Protein AF-A0A817NPT3-F1 (afdb_monomer_lite)

Sequence (280 aa):
SSVNAMQMSFLLGQQELEGKRPPMMPSGRTLPSFRSYEYSPRSGGFVDGSFLSGIRSQEYFFHSVKTARIGYLQRCLMKHLEGLVVNYDLAVRDSDGSVVQFQYSEDGLAVEKCTYLKEAYYPFLVANQSLILRDNEYSHIVKMCGSTNDKPKIKYLKKFVHGEKNRELADDDNNDSTRLKISDETKIRMTPFINYSHDKREQYNHGVVKFYSPVTQDDLPASNLGAITERLDDLIRNYMSTNDKLDRTKMDKNTCEKMIHFKSLKSCIDPGESVGILAA

pLDDT: mean 78.92, std 16.18, range [32.97, 95.62]

Foldseek 3Di:
DVLLVCQAPWWPFAQDDPNAFQDADPQQFSDPPDDRVDPDVLSRQTTGDHNNRDGDPSNVVSVVPDDPPVVVVLVVLCVVQQQWFQAPQQFTAGVVRHTPGSHVVVFQFDPVLCPCLFLVNLVVCLVVLCVLCPVVVLVVLPVQAAEDPCVVVLVVVVVVVVVVVVDPPPPPDDDDPDDPPCPVVNVVVCVVVVPDDPVVNVVVCVPDDDDDDQLCVVDPLLRYQPSGGNVSVVSLVVSVVVCPPSVVRPDDSVSSSSSSSSSSNVRGDDGGDSVSNVVD

Radius of gyration: 29.68 Å; chains: 1; bounding box: 66×42×87 Å

Structure (mmCIF, N/CA/C/O backbone):
data_AF-A0A817NPT3-F1
#
_entry.id   AF-A0A817NPT3-F1
#
loop_
_atom_site.group_PDB
_atom_site.id
_atom_site.type_symbol
_atom_site.label_atom_id
_atom_site.label_alt_id
_atom_site.lab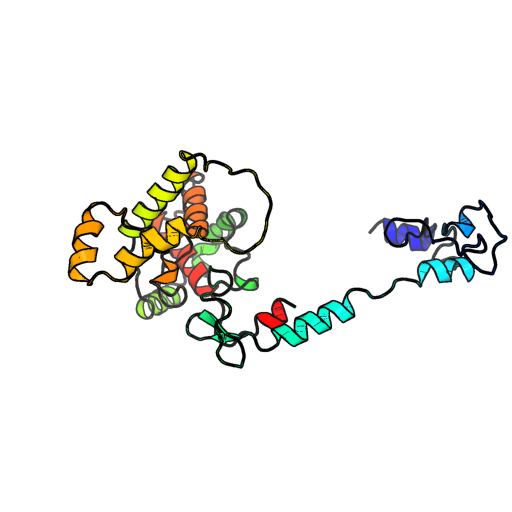el_comp_id
_atom_site.label_asym_id
_atom_site.label_entity_id
_atom_site.label_seq_id
_atom_site.pdbx_PDB_ins_code
_atom_site.Cartn_x
_atom_site.Cartn_y
_atom_site.Cartn_z
_atom_site.occupancy
_atom_site.B_iso_or_equiv
_atom_site.auth_seq_id
_atom_site.auth_comp_id
_atom_site.auth_asym_id
_atom_site.auth_atom_id
_atom_site.pdbx_PDB_model_num
ATOM 1 N N . SER A 1 1 ? -6.766 2.339 -26.707 1.00 88.38 1 SER A N 1
ATOM 2 C CA . SER A 1 1 ? -6.412 3.774 -26.726 1.00 88.38 1 SER A CA 1
ATOM 3 C C . SER A 1 1 ? -6.289 4.233 -28.173 1.00 88.38 1 SER A C 1
ATOM 5 O O . SER A 1 1 ? -5.967 3.416 -29.032 1.00 88.38 1 SER A O 1
ATOM 7 N N . SER A 1 2 ? -6.539 5.514 -28.456 1.00 89.94 2 SER A N 1
ATOM 8 C CA . SER A 1 2 ? -6.349 6.100 -29.797 1.00 89.94 2 SER A CA 1
ATOM 9 C C . SER A 1 2 ? -4.901 5.971 -30.287 1.00 89.94 2 SER A C 1
ATOM 11 O O . SER A 1 2 ? -4.672 5.706 -31.462 1.00 89.94 2 SER A O 1
ATOM 13 N N . VAL A 1 3 ? -3.930 6.052 -29.371 1.00 90.62 3 VAL A N 1
ATOM 14 C CA . VAL A 1 3 ? -2.496 5.874 -29.657 1.00 90.62 3 VAL A CA 1
ATOM 15 C C . VAL A 1 3 ? -2.194 4.493 -30.241 1.00 90.62 3 VAL A C 1
ATOM 17 O O . VAL A 1 3 ? -1.512 4.404 -31.255 1.00 90.62 3 VAL A O 1
ATOM 20 N N . ASN A 1 4 ? -2.749 3.417 -29.674 1.00 89.94 4 ASN A N 1
ATOM 21 C CA . ASN A 1 4 ? -2.500 2.068 -30.193 1.00 89.94 4 ASN A CA 1
ATOM 22 C C . ASN A 1 4 ? -3.079 1.906 -31.605 1.00 89.94 4 ASN A C 1
ATOM 24 O O . ASN A 1 4 ? -2.426 1.338 -32.472 1.00 89.94 4 ASN A O 1
ATOM 28 N N . ALA A 1 5 ? -4.275 2.449 -31.862 1.00 92.50 5 ALA A N 1
ATOM 29 C CA . ALA A 1 5 ? -4.862 2.442 -33.202 1.00 92.50 5 ALA A CA 1
ATOM 30 C C . ALA A 1 5 ? -3.997 3.227 -34.206 1.00 92.50 5 ALA A C 1
ATOM 32 O O . ALA A 1 5 ? -3.810 2.788 -35.339 1.00 92.50 5 ALA A O 1
ATOM 33 N N . MET A 1 6 ? -3.406 4.346 -33.774 1.00 92.62 6 MET A N 1
ATOM 34 C CA . MET A 1 6 ? -2.493 5.138 -34.597 1.00 92.62 6 MET A CA 1
ATOM 35 C C . MET A 1 6 ? -1.187 4.394 -34.915 1.00 92.62 6 MET A C 1
ATOM 37 O O . MET A 1 6 ? -0.744 4.428 -36.057 1.00 92.62 6 MET A O 1
ATOM 41 N N . GLN A 1 7 ? -0.608 3.673 -33.952 1.00 92.38 7 GLN A N 1
ATOM 42 C CA . GLN A 1 7 ? 0.616 2.886 -34.164 1.00 92.38 7 GLN A CA 1
ATOM 43 C C . GLN A 1 7 ? 0.394 1.655 -35.053 1.00 92.38 7 GLN A C 1
ATOM 45 O O . GLN A 1 7 ? 1.288 1.254 -35.800 1.00 92.38 7 GLN A O 1
ATOM 50 N N . MET A 1 8 ? -0.809 1.071 -35.009 1.00 92.62 8 MET A N 1
ATOM 51 C CA . MET A 1 8 ? -1.184 -0.025 -35.903 1.00 92.62 8 MET A CA 1
ATOM 52 C C . MET A 1 8 ? -1.348 0.449 -37.350 1.00 92.62 8 MET A C 1
ATOM 54 O O . MET A 1 8 ? -0.840 -0.210 -38.253 1.00 92.62 8 MET A O 1
ATOM 58 N N . SER A 1 9 ? -2.022 1.584 -37.568 1.00 93.50 9 SER A N 1
ATOM 59 C CA . SER A 1 9 ? -2.442 2.010 -38.910 1.00 93.50 9 SER A CA 1
ATOM 60 C C . SER A 1 9 ? -1.526 3.038 -39.581 1.00 93.50 9 SER A C 1
ATOM 62 O O . SER A 1 9 ? -1.369 2.980 -40.796 1.00 93.50 9 SER A O 1
ATOM 64 N N . PHE A 1 10 ? -0.925 3.966 -38.829 1.00 92.88 10 PHE A N 1
ATOM 65 C CA . PHE A 1 10 ? -0.197 5.118 -39.384 1.00 92.88 10 PHE A CA 1
ATOM 66 C C . PHE A 1 10 ? 1.316 5.027 -39.190 1.00 92.88 10 PHE A C 1
ATOM 68 O O . PHE A 1 10 ? 2.021 4.766 -40.157 1.00 92.88 10 PHE A O 1
ATOM 75 N N . LEU A 1 11 ? 1.814 5.246 -37.970 1.00 93.38 11 LEU A N 1
ATOM 76 C CA . LEU A 1 11 ? 3.247 5.242 -37.655 1.00 93.38 11 LEU A CA 1
ATOM 77 C C . LEU A 1 11 ? 3.487 5.007 -36.162 1.00 93.38 11 LEU A C 1
ATOM 79 O O . LEU A 1 11 ? 2.640 5.342 -35.330 1.00 93.38 11 LEU A O 1
ATOM 83 N N . LEU A 1 12 ? 4.656 4.470 -35.810 1.00 91.31 12 LEU A N 1
ATOM 84 C CA . LEU A 1 12 ? 5.060 4.279 -34.412 1.00 91.31 12 LEU A CA 1
ATOM 85 C C . LEU A 1 12 ? 5.494 5.586 -33.732 1.00 91.31 12 LEU A C 1
ATOM 87 O O . LEU A 1 12 ? 5.214 5.780 -32.546 1.00 91.31 12 LEU A O 1
ATOM 91 N N . GLY A 1 13 ? 6.171 6.462 -34.477 1.00 93.12 13 GLY A N 1
ATOM 92 C CA . GLY A 1 13 ? 6.657 7.758 -34.009 1.00 93.12 13 GLY A CA 1
ATOM 93 C C . GLY A 1 13 ? 8.038 7.697 -33.362 1.00 93.12 13 GLY A C 1
ATOM 94 O O . GLY A 1 13 ? 8.798 6.739 -33.529 1.00 93.12 13 GLY A O 1
ATOM 95 N N . GLN A 1 14 ? 8.384 8.759 -32.636 1.00 92.81 14 GLN A N 1
ATOM 96 C CA . GLN A 1 14 ? 9.669 8.882 -31.953 1.00 92.81 14 GLN A CA 1
ATOM 97 C C . GLN A 1 14 ? 9.802 7.830 -30.845 1.00 92.81 14 GLN A C 1
ATOM 99 O O . GLN A 1 14 ? 8.984 7.785 -29.929 1.00 92.81 14 GLN A O 1
ATOM 104 N N . GLN A 1 15 ? 10.854 7.011 -30.905 1.00 91.75 15 GLN A N 1
ATOM 105 C CA . GLN A 1 15 ? 11.232 6.144 -29.792 1.00 91.75 15 GLN A CA 1
ATOM 106 C C . GLN A 1 15 ? 12.139 6.916 -28.836 1.00 91.75 15 GLN A C 1
ATOM 108 O O . GLN A 1 15 ? 13.160 7.482 -29.241 1.00 91.75 15 GLN A O 1
ATOM 113 N N . GLU A 1 16 ? 11.756 6.936 -27.566 1.00 89.19 16 GLU A N 1
ATOM 114 C CA . GLU A 1 16 ? 12.522 7.560 -26.494 1.00 89.19 16 GLU A CA 1
ATOM 115 C C . GLU A 1 16 ? 13.080 6.489 -25.559 1.00 89.19 16 GLU A C 1
ATOM 117 O O . GLU A 1 16 ? 12.383 5.557 -25.154 1.00 89.19 16 GLU A O 1
ATOM 122 N N . LEU A 1 17 ? 14.353 6.642 -25.204 1.00 84.19 17 LEU A N 1
ATOM 123 C CA . LEU A 1 17 ? 15.047 5.857 -24.195 1.00 84.19 17 LEU A CA 1
ATOM 124 C C . LEU A 1 17 ? 15.344 6.792 -23.023 1.00 84.19 17 LEU A C 1
ATOM 126 O O . LEU A 1 17 ? 16.068 7.770 -23.182 1.00 84.19 17 LEU A O 1
ATOM 130 N N . GLU A 1 18 ? 14.760 6.517 -21.855 1.00 82.00 18 GLU A N 1
ATOM 131 C CA . GLU A 1 18 ? 14.939 7.342 -20.643 1.00 82.00 18 GLU A CA 1
ATOM 132 C C . GLU A 1 18 ? 14.571 8.830 -20.835 1.00 82.00 18 GLU A C 1
ATOM 134 O O . GLU A 1 18 ? 15.214 9.717 -20.276 1.00 82.00 18 GLU A O 1
ATOM 139 N N . GLY A 1 19 ? 13.560 9.121 -21.665 1.00 84.81 19 GLY A N 1
ATOM 140 C CA . GLY A 1 19 ? 13.144 10.495 -21.986 1.00 84.81 19 GLY A CA 1
ATOM 141 C C . GLY A 1 19 ? 14.108 11.243 -22.915 1.00 84.81 19 GLY A C 1
ATOM 142 O O . GLY A 1 19 ? 13.991 12.454 -23.092 1.00 84.81 19 GLY A O 1
ATOM 143 N N . LYS A 1 20 ? 15.081 10.541 -23.509 1.00 87.06 20 LYS A N 1
ATOM 144 C CA . LYS A 1 20 ? 16.005 11.071 -24.516 1.00 87.06 20 LYS A CA 1
ATOM 145 C C . LYS A 1 20 ? 15.895 10.276 -25.813 1.00 87.06 20 LYS A C 1
ATOM 147 O O . LYS A 1 20 ? 15.404 9.150 -25.849 1.00 87.06 20 LYS A O 1
ATOM 152 N N . ARG A 1 21 ? 16.385 10.859 -26.906 1.00 89.88 21 ARG A N 1
ATOM 153 C CA . ARG A 1 21 ? 16.581 10.125 -28.166 1.00 89.88 21 ARG A CA 1
ATOM 154 C C . ARG A 1 21 ? 17.662 9.047 -27.989 1.00 89.88 21 ARG A C 1
ATOM 156 O O . ARG A 1 21 ? 18.481 9.179 -27.076 1.00 89.88 21 ARG A O 1
ATOM 163 N N . PRO A 1 22 ? 17.704 8.010 -28.848 1.00 88.69 22 PRO A N 1
ATOM 164 C CA . PRO A 1 22 ? 18.735 6.985 -28.786 1.00 88.69 22 PRO A CA 1
ATOM 165 C C . PRO A 1 22 ? 20.143 7.591 -28.699 1.00 88.69 22 PRO A C 1
ATOM 167 O O . PRO A 1 22 ? 20.467 8.490 -29.484 1.00 88.69 22 PRO A O 1
ATOM 170 N N . PRO A 1 23 ? 20.973 7.139 -27.742 1.00 89.00 23 PRO A N 1
ATOM 171 C CA . PRO A 1 23 ? 22.286 7.718 -27.526 1.00 89.00 23 PRO A CA 1
ATOM 172 C C . PRO A 1 23 ? 23.200 7.441 -28.719 1.00 89.00 23 PRO A C 1
ATOM 174 O O . PRO A 1 23 ? 23.140 6.387 -29.356 1.00 89.00 23 PRO A O 1
ATOM 177 N N . MET A 1 24 ? 24.081 8.394 -29.007 1.00 89.19 24 MET A N 1
ATOM 178 C CA . MET A 1 24 ? 25.124 8.216 -30.010 1.00 89.19 24 MET A CA 1
ATOM 179 C C . MET A 1 24 ? 26.313 7.488 -29.384 1.00 89.19 24 MET A C 1
ATOM 181 O O . MET A 1 24 ? 26.730 7.790 -28.267 1.00 89.19 24 MET A O 1
ATOM 185 N N . MET A 1 25 ? 26.882 6.539 -30.119 1.00 91.69 25 MET A N 1
ATOM 186 C CA . MET A 1 25 ? 28.148 5.899 -29.774 1.00 91.69 25 MET A CA 1
ATOM 187 C C . MET A 1 25 ? 29.301 6.915 -29.882 1.00 91.69 25 MET A C 1
ATOM 189 O O . MET A 1 25 ? 29.176 7.887 -30.634 1.00 91.69 25 MET A O 1
ATOM 193 N N . PRO A 1 26 ? 30.463 6.673 -29.242 1.00 92.19 26 PRO A N 1
ATOM 194 C CA . PRO A 1 26 ? 31.646 7.532 -29.382 1.00 92.19 26 PRO A CA 1
ATOM 195 C C . PRO A 1 26 ? 32.101 7.760 -30.835 1.00 92.19 26 PRO A C 1
ATOM 197 O O . PRO A 1 26 ? 32.691 8.786 -31.146 1.00 92.19 26 PRO A O 1
ATOM 200 N N . SER A 1 27 ? 31.767 6.846 -31.754 1.00 90.81 27 SER A N 1
ATOM 201 C CA . SER A 1 27 ? 31.988 6.986 -33.203 1.00 90.81 27 SER A CA 1
ATOM 202 C C . SER A 1 27 ? 31.044 7.983 -33.903 1.00 90.81 27 SER A C 1
ATOM 204 O O . SER A 1 27 ? 31.043 8.075 -35.137 1.00 90.81 27 SER A O 1
ATOM 206 N N . GLY A 1 28 ? 30.168 8.652 -33.148 1.00 91.19 28 GLY A N 1
ATOM 207 C CA . GLY A 1 28 ? 29.145 9.564 -33.653 1.00 91.19 28 GLY A CA 1
ATOM 208 C C . GLY A 1 28 ? 27.992 8.866 -34.377 1.00 91.19 28 GLY A C 1
ATOM 209 O O . GLY A 1 28 ? 27.340 9.489 -35.206 1.00 91.19 28 GLY A O 1
ATOM 210 N N . ARG A 1 29 ? 27.742 7.574 -34.135 1.00 91.62 29 ARG A N 1
ATOM 211 C CA . ARG A 1 29 ? 26.678 6.798 -34.810 1.00 91.62 29 ARG A CA 1
ATOM 212 C C . ARG A 1 29 ? 25.650 6.305 -33.801 1.00 91.62 29 ARG A C 1
ATOM 214 O O . ARG A 1 29 ? 26.037 5.883 -32.720 1.00 91.62 29 ARG A O 1
ATOM 221 N N . THR A 1 30 ? 24.367 6.315 -34.151 1.00 90.12 30 THR A N 1
ATOM 222 C CA . THR A 1 30 ? 23.304 5.714 -33.319 1.00 90.12 30 THR A CA 1
ATOM 223 C C . THR A 1 30 ? 23.161 4.212 -33.563 1.00 90.12 30 THR A C 1
ATOM 225 O O . THR A 1 30 ? 22.948 3.452 -32.625 1.00 90.12 30 THR A O 1
ATOM 228 N N . LEU A 1 31 ? 23.357 3.765 -34.808 1.00 90.50 31 LEU A N 1
ATOM 229 C CA . LEU A 1 31 ? 23.521 2.357 -35.178 1.00 90.50 31 LEU A CA 1
ATOM 230 C C . LEU A 1 31 ? 24.685 2.186 -36.159 1.00 90.50 31 LEU A C 1
ATOM 232 O O . LEU A 1 31 ? 24.962 3.109 -36.930 1.00 90.50 31 LEU A O 1
ATOM 236 N N . PRO A 1 32 ? 25.316 0.997 -36.218 1.00 90.81 32 PRO A N 1
ATOM 237 C CA . PRO A 1 32 ? 26.379 0.707 -37.184 1.00 90.81 32 PRO A CA 1
ATOM 238 C C . PRO A 1 32 ? 25.965 0.914 -38.650 1.00 90.81 32 PRO A C 1
ATOM 240 O O . PRO A 1 32 ? 26.819 1.189 -39.489 1.00 90.81 32 PRO A O 1
ATOM 243 N N . SER A 1 33 ? 24.664 0.808 -38.948 1.00 91.38 33 SER A N 1
ATOM 244 C CA . SER A 1 33 ? 24.084 0.995 -40.282 1.00 91.38 33 SER A CA 1
ATOM 245 C C . SER A 1 33 ? 23.970 2.454 -40.731 1.00 91.38 33 SER A C 1
ATOM 247 O O . SER A 1 33 ? 23.771 2.695 -41.919 1.00 91.38 33 SER A O 1
ATOM 249 N N . PHE A 1 34 ? 24.035 3.416 -39.806 1.00 92.62 34 PHE A N 1
ATOM 250 C CA . PHE A 1 34 ? 23.941 4.843 -40.123 1.00 92.62 34 PHE A CA 1
ATOM 251 C C . PHE A 1 34 ? 25.324 5.463 -40.309 1.00 92.62 34 PHE A C 1
ATOM 253 O O . PHE A 1 34 ? 26.335 4.961 -39.802 1.00 92.62 34 PHE A O 1
ATOM 260 N N . ARG A 1 35 ? 25.377 6.579 -41.042 1.00 92.25 35 ARG A N 1
ATOM 261 C CA . ARG A 1 35 ? 26.619 7.345 -41.191 1.00 92.25 35 ARG A CA 1
ATOM 262 C C . ARG A 1 35 ? 26.947 8.074 -39.885 1.00 92.25 35 ARG A C 1
ATOM 264 O O . ARG A 1 35 ? 26.069 8.359 -39.071 1.00 92.25 35 ARG A O 1
ATOM 271 N N . SER A 1 36 ? 28.230 8.365 -39.671 1.00 93.31 36 SER A N 1
ATOM 272 C CA . SER A 1 36 ? 28.658 9.180 -38.528 1.00 93.31 36 SER A CA 1
ATOM 273 C C . SER A 1 36 ? 28.039 10.576 -38.620 1.00 93.31 36 SER A C 1
ATOM 275 O O . SER A 1 36 ? 28.100 11.201 -39.676 1.00 93.31 36 SER A O 1
ATOM 277 N N . TYR A 1 37 ? 27.458 11.040 -37.513 1.00 90.06 37 TYR A N 1
ATOM 278 C CA . TYR A 1 37 ? 26.800 12.339 -37.352 1.00 90.06 37 TYR A CA 1
ATOM 279 C C . TYR A 1 37 ? 25.671 12.598 -38.359 1.00 90.06 37 TYR A C 1
ATOM 281 O O . TYR A 1 37 ? 25.485 13.710 -38.845 1.00 90.06 37 TYR A O 1
ATOM 289 N N . GLU A 1 38 ? 24.905 11.558 -38.690 1.00 91.38 38 GLU A N 1
ATOM 290 C CA . GLU A 1 38 ? 23.740 11.689 -39.560 1.00 91.38 38 GLU A CA 1
ATOM 291 C C . GLU A 1 38 ? 22.564 12.357 -38.824 1.00 91.38 38 GLU A C 1
ATOM 293 O O . GLU A 1 38 ? 22.104 11.845 -37.805 1.00 91.38 38 GLU A O 1
ATOM 298 N N . TYR A 1 39 ? 22.039 13.461 -39.369 1.00 86.62 39 TYR A N 1
ATOM 299 C CA . TYR A 1 39 ? 20.940 14.254 -38.788 1.00 86.62 39 TYR A CA 1
ATOM 300 C C . TYR A 1 39 ? 19.532 13.798 -39.216 1.00 86.62 39 TYR A C 1
ATOM 302 O O . TYR A 1 39 ? 18.564 14.545 -39.064 1.00 86.62 39 TYR A O 1
ATOM 310 N N . SER A 1 40 ? 19.390 12.602 -39.793 1.00 90.94 40 SER A N 1
ATOM 311 C CA . SER A 1 40 ? 18.080 12.108 -40.217 1.00 90.94 40 SER A CA 1
ATOM 312 C C . SER A 1 40 ? 17.197 11.798 -38.994 1.00 90.94 40 SER A C 1
ATOM 314 O O . SER A 1 40 ? 17.683 11.290 -37.984 1.00 90.94 40 SER A O 1
ATOM 316 N N . PRO A 1 41 ? 15.877 12.054 -39.040 1.00 91.56 41 PRO A N 1
ATOM 317 C CA . PRO A 1 41 ? 14.993 11.716 -37.917 1.00 91.56 41 PRO A CA 1
ATOM 318 C C . PRO A 1 41 ? 15.042 10.210 -37.604 1.00 91.56 41 PRO A C 1
ATOM 320 O O . PRO A 1 41 ? 14.963 9.797 -36.449 1.00 91.56 41 PRO A O 1
ATOM 323 N N . ARG A 1 42 ? 15.280 9.394 -38.636 1.00 91.62 42 ARG A N 1
ATOM 324 C CA . ARG A 1 42 ? 15.444 7.944 -38.557 1.00 91.62 42 ARG A CA 1
ATOM 325 C C . ARG A 1 42 ? 16.688 7.512 -37.777 1.00 91.62 42 ARG A C 1
ATOM 327 O O . ARG A 1 42 ? 16.593 6.584 -36.976 1.00 91.62 42 ARG A O 1
ATOM 334 N N . SER A 1 43 ? 17.835 8.174 -37.975 1.00 90.88 43 SER A N 1
ATOM 335 C CA . SER A 1 43 ? 19.037 7.910 -37.168 1.00 90.88 43 SER A CA 1
ATOM 336 C C . SER A 1 43 ? 18.788 8.272 -35.701 1.00 90.88 43 SER A C 1
ATOM 338 O O . SER A 1 43 ? 19.273 7.578 -34.812 1.00 90.88 43 SER A O 1
ATOM 340 N N . GLY A 1 44 ? 17.970 9.298 -35.455 1.00 90.25 44 GLY A N 1
ATOM 341 C CA . GLY A 1 44 ? 17.525 9.742 -34.136 1.00 90.25 44 GLY A CA 1
ATOM 342 C C . GLY A 1 44 ? 16.379 8.938 -33.514 1.00 90.25 44 GLY A C 1
ATOM 343 O O . GLY A 1 44 ? 15.826 9.398 -32.518 1.00 90.25 44 GLY A O 1
ATOM 344 N N . GLY A 1 45 ? 16.003 7.776 -34.059 1.00 91.62 45 GLY A N 1
ATOM 345 C CA . GLY A 1 45 ? 14.990 6.892 -33.467 1.00 91.62 45 GLY A CA 1
ATOM 346 C C . GLY A 1 45 ? 13.534 7.189 -33.842 1.00 91.62 45 GLY A C 1
ATOM 347 O O . GLY A 1 45 ? 12.631 6.665 -33.191 1.00 91.62 45 GLY A O 1
ATOM 348 N N . PHE A 1 46 ? 13.278 8.012 -34.861 1.00 93.81 46 PHE A N 1
ATOM 349 C CA . PHE A 1 46 ? 11.930 8.212 -35.399 1.00 93.81 46 PHE A CA 1
ATOM 350 C C . PHE A 1 46 ? 11.529 7.061 -36.331 1.00 93.81 46 PHE A C 1
ATOM 352 O O . PHE A 1 46 ? 12.227 6.776 -37.309 1.00 93.81 46 PHE A O 1
ATOM 359 N N . VAL A 1 47 ? 10.396 6.418 -36.036 1.00 93.75 47 VAL A N 1
ATOM 360 C CA . VAL A 1 47 ? 9.866 5.277 -36.794 1.00 93.75 47 VAL A CA 1
ATOM 361 C C . VAL A 1 47 ? 8.623 5.702 -37.573 1.00 93.75 47 VAL A C 1
ATOM 363 O O . VAL A 1 47 ? 7.569 5.947 -36.989 1.00 93.75 47 VAL A O 1
ATOM 366 N N . ASP A 1 48 ? 8.764 5.773 -38.894 1.00 92.81 48 ASP A N 1
ATOM 367 C CA . ASP A 1 48 ? 7.686 6.129 -39.829 1.00 92.81 48 ASP A CA 1
ATOM 368 C C . ASP A 1 48 ? 6.802 4.920 -40.199 1.00 92.81 48 ASP A C 1
ATOM 370 O O . ASP A 1 48 ? 5.652 5.070 -40.593 1.00 92.81 48 ASP A O 1
ATOM 374 N N . GLY A 1 49 ? 7.319 3.695 -40.040 1.00 91.75 49 GLY A N 1
ATOM 375 C CA . GLY A 1 49 ? 6.555 2.470 -40.280 1.00 91.75 49 GLY A CA 1
ATOM 376 C C . GLY A 1 49 ? 5.436 2.256 -39.257 1.00 91.75 49 GLY A C 1
ATOM 377 O O . GLY A 1 49 ? 5.556 2.658 -38.095 1.00 91.75 49 GLY A O 1
ATOM 378 N N . SER A 1 50 ? 4.368 1.579 -39.685 1.00 93.31 50 SER A N 1
ATOM 379 C CA . SER A 1 50 ? 3.294 1.093 -38.814 1.00 93.31 50 SER A CA 1
ATOM 380 C C . SER A 1 50 ? 3.415 -0.411 -38.596 1.00 93.31 50 SER A C 1
ATOM 382 O O . SER A 1 50 ? 4.120 -1.111 -39.326 1.00 93.31 50 SER A O 1
ATOM 384 N N . PHE A 1 51 ? 2.703 -0.946 -37.604 1.00 91.06 51 PHE A N 1
ATOM 385 C CA . PHE A 1 51 ? 2.666 -2.399 -37.421 1.00 91.06 51 PHE A CA 1
ATOM 386 C C . PHE A 1 51 ? 1.966 -3.127 -38.578 1.00 91.06 51 PHE A C 1
ATOM 388 O O . PHE A 1 51 ? 2.287 -4.285 -38.832 1.00 91.06 51 PHE A O 1
ATOM 395 N N . LEU A 1 52 ? 1.050 -2.461 -39.294 1.00 92.38 52 LEU A N 1
ATOM 396 C CA . LEU A 1 52 ? 0.369 -3.036 -40.456 1.00 92.38 52 LEU A CA 1
ATOM 397 C C . LEU A 1 52 ? 1.293 -3.152 -41.676 1.00 92.38 52 LEU A C 1
ATOM 399 O O . LEU A 1 52 ? 1.286 -4.180 -42.347 1.00 92.38 52 LEU A O 1
ATOM 403 N N . SER A 1 53 ? 2.070 -2.106 -41.975 1.00 91.00 53 SER A N 1
ATOM 404 C CA . SER A 1 53 ? 3.002 -2.098 -43.114 1.00 91.00 53 SER A CA 1
ATOM 405 C C . SER A 1 53 ? 4.342 -2.769 -42.801 1.00 91.00 53 SER A C 1
ATOM 407 O O . SER A 1 53 ? 5.085 -3.126 -43.716 1.00 91.00 53 SER A O 1
ATOM 409 N N . GLY A 1 54 ? 4.625 -2.986 -41.517 1.00 91.56 54 GLY A N 1
ATOM 410 C CA . GLY A 1 54 ? 5.869 -3.557 -41.032 1.00 91.56 54 GLY A CA 1
ATOM 411 C C . GLY A 1 54 ? 6.940 -2.495 -40.784 1.00 91.56 54 GLY A C 1
ATOM 412 O O . GLY A 1 54 ? 6.947 -1.406 -41.356 1.00 91.56 54 GLY A O 1
ATOM 413 N N . ILE A 1 55 ? 7.878 -2.835 -39.901 1.00 92.88 55 ILE A N 1
ATOM 414 C CA . ILE A 1 55 ? 8.938 -1.937 -39.434 1.00 92.88 55 ILE A CA 1
ATOM 415 C C . ILE A 1 55 ? 10.280 -2.424 -39.984 1.00 92.88 55 ILE A C 1
ATOM 417 O O . ILE A 1 55 ? 10.543 -3.627 -40.051 1.00 92.88 55 ILE A O 1
ATOM 421 N N . ARG A 1 56 ? 11.159 -1.497 -40.375 1.00 91.56 56 ARG A N 1
ATOM 422 C CA . ARG A 1 56 ? 12.493 -1.844 -40.891 1.00 91.56 56 ARG A CA 1
ATOM 423 C C . ARG A 1 56 ? 13.409 -2.319 -39.760 1.00 91.56 56 ARG A C 1
ATOM 425 O O . ARG A 1 56 ? 13.276 -1.883 -38.621 1.00 91.56 56 ARG A O 1
ATOM 432 N N . SER A 1 57 ? 14.409 -3.146 -40.067 1.00 91.00 57 SER A N 1
ATOM 433 C CA . SER A 1 57 ? 15.293 -3.746 -39.049 1.00 91.00 57 SER A CA 1
ATOM 434 C C . SER A 1 57 ? 15.995 -2.723 -38.140 1.00 91.00 57 SER A C 1
ATOM 436 O O . SER A 1 57 ? 16.127 -2.965 -36.942 1.00 91.00 57 SER A O 1
ATOM 438 N N . GLN A 1 58 ? 16.391 -1.559 -38.672 1.00 90.50 58 GLN A N 1
ATOM 439 C CA . GLN A 1 58 ? 17.015 -0.490 -37.876 1.00 90.50 58 GLN A CA 1
ATOM 440 C C . GLN A 1 58 ? 16.043 0.126 -36.855 1.00 90.50 58 GLN A C 1
ATOM 442 O O . GLN A 1 58 ? 16.413 0.395 -35.718 1.00 90.50 58 GLN A O 1
ATOM 447 N N . GLU A 1 59 ? 14.791 0.333 -37.260 1.00 91.06 59 GLU A N 1
ATOM 448 C CA . GLU A 1 59 ? 13.726 0.890 -36.417 1.00 91.06 59 GLU A CA 1
ATOM 449 C C . GLU A 1 59 ? 13.248 -0.131 -35.382 1.00 91.06 59 GLU A C 1
ATOM 451 O O . GLU A 1 59 ? 13.002 0.213 -34.227 1.00 91.06 59 GLU A O 1
ATOM 456 N N . TYR A 1 60 ? 13.185 -1.404 -35.779 1.00 90.75 60 TYR A N 1
ATOM 457 C CA . TYR A 1 60 ? 12.843 -2.509 -34.893 1.00 90.75 60 TYR A CA 1
ATOM 458 C C . TYR A 1 60 ? 13.835 -2.633 -33.735 1.00 90.75 60 TYR A C 1
ATOM 460 O O . TYR A 1 60 ? 13.427 -2.856 -32.596 1.00 90.75 60 TYR A O 1
ATOM 468 N N . PHE A 1 61 ? 15.130 -2.419 -33.992 1.00 90.12 61 PHE A N 1
ATOM 469 C CA . PHE A 1 61 ? 16.131 -2.394 -32.930 1.00 90.12 61 PHE A CA 1
ATOM 470 C C . PHE A 1 61 ? 15.796 -1.326 -31.881 1.00 90.12 61 PHE A C 1
ATOM 472 O O . PHE A 1 61 ? 15.665 -1.659 -30.706 1.00 90.12 61 PHE A O 1
ATOM 479 N N . PHE A 1 62 ? 15.553 -0.077 -32.295 1.00 88.44 62 PHE A N 1
ATOM 480 C CA . PHE A 1 62 ? 15.162 0.993 -31.369 1.00 88.44 62 PHE A CA 1
ATOM 481 C C . PHE A 1 62 ? 13.860 0.694 -30.614 1.00 88.44 62 PHE A C 1
ATOM 483 O O . PHE A 1 62 ? 13.735 1.067 -29.452 1.00 88.44 62 PHE A O 1
ATOM 490 N N . HIS A 1 63 ? 12.911 -0.003 -31.243 1.00 86.62 63 HIS A N 1
ATOM 491 C CA . HIS A 1 63 ? 11.650 -0.392 -30.612 1.00 86.62 63 HIS A CA 1
ATOM 492 C C . HIS A 1 63 ? 11.803 -1.527 -29.576 1.00 86.62 63 HIS A C 1
ATOM 494 O O . HIS A 1 63 ? 11.145 -1.519 -28.535 1.00 86.62 63 HIS A O 1
ATOM 500 N N . SER A 1 64 ? 12.671 -2.504 -29.857 1.00 78.81 64 SER A N 1
ATOM 501 C CA . SER A 1 64 ? 12.872 -3.719 -29.050 1.00 78.81 64 SER A CA 1
ATOM 502 C C . SER A 1 64 ? 13.720 -3.513 -27.791 1.00 78.81 64 SER A C 1
ATOM 504 O O . SER A 1 64 ? 13.626 -4.299 -26.847 1.00 78.81 64 SER A O 1
ATOM 506 N N . VAL A 1 65 ? 14.534 -2.454 -27.740 1.00 68.88 65 VAL A N 1
ATOM 507 C CA . VAL A 1 65 ? 15.437 -2.177 -26.614 1.00 68.88 65 VAL A CA 1
ATOM 508 C C . VAL A 1 65 ? 14.665 -1.488 -25.489 1.00 68.88 65 VAL A C 1
ATOM 510 O O . VAL A 1 65 ? 14.823 -0.306 -25.196 1.00 68.88 65 VAL A O 1
ATOM 513 N N . LYS A 1 66 ? 13.809 -2.261 -24.825 1.00 66.88 66 LYS A N 1
ATOM 514 C CA . LYS A 1 66 ? 13.258 -1.925 -23.512 1.00 66.88 66 LYS A CA 1
ATOM 515 C C . LYS A 1 66 ? 13.895 -2.862 -22.498 1.00 66.88 66 LYS A C 1
ATOM 517 O O . LYS A 1 66 ? 13.508 -4.020 -22.376 1.00 66.88 66 LYS A O 1
ATOM 522 N N . THR A 1 67 ? 14.914 -2.383 -21.790 1.00 59.16 67 THR A N 1
ATOM 523 C CA . THR A 1 67 ? 15.530 -3.157 -20.709 1.00 59.16 67 THR A CA 1
ATOM 524 C C . THR A 1 67 ? 14.535 -3.325 -19.563 1.00 59.16 67 THR A C 1
ATOM 526 O O . THR A 1 67 ? 14.005 -2.348 -19.034 1.00 59.16 67 THR A O 1
ATOM 529 N N . ALA A 1 68 ? 14.276 -4.574 -19.172 1.00 58.78 68 ALA A N 1
ATOM 530 C CA . ALA A 1 68 ? 13.496 -4.904 -17.985 1.00 58.78 68 ALA A CA 1
ATOM 531 C C . ALA A 1 68 ? 14.266 -4.455 -16.732 1.00 58.78 68 ALA A C 1
ATOM 533 O O . ALA A 1 68 ? 15.129 -5.168 -16.230 1.00 58.78 68 ALA A O 1
ATOM 534 N N . ARG A 1 69 ? 13.984 -3.244 -16.243 1.00 65.69 69 ARG A N 1
ATOM 535 C CA . ARG A 1 69 ? 14.658 -2.672 -15.060 1.00 65.69 69 ARG A CA 1
ATOM 536 C C . ARG A 1 69 ? 14.036 -3.115 -13.739 1.00 65.69 69 ARG A C 1
ATOM 538 O O . ARG A 1 69 ? 14.715 -3.135 -12.723 1.00 65.69 69 ARG A O 1
ATOM 545 N N . ILE A 1 70 ? 12.757 -3.487 -13.758 1.00 80.56 70 ILE A N 1
ATOM 546 C CA . ILE A 1 70 ? 11.963 -3.671 -12.533 1.00 80.56 70 ILE A CA 1
ATOM 547 C C . ILE A 1 70 ? 12.134 -5.081 -11.942 1.00 80.56 70 ILE A C 1
ATOM 549 O O . ILE A 1 70 ? 12.116 -5.242 -10.728 1.00 80.56 70 ILE A O 1
ATOM 553 N N . GLY A 1 71 ? 12.383 -6.103 -12.769 1.00 83.62 71 GLY A N 1
ATOM 554 C CA . GLY A 1 71 ? 12.365 -7.499 -12.310 1.00 83.62 71 GLY A CA 1
ATOM 555 C C . GLY A 1 71 ? 13.476 -7.870 -11.321 1.00 83.62 71 GLY A C 1
ATOM 556 O O . GLY A 1 71 ? 13.256 -8.690 -10.432 1.00 83.62 71 GLY A O 1
ATOM 557 N N . TYR A 1 72 ? 14.665 -7.268 -11.445 1.00 84.19 72 TYR A N 1
ATOM 558 C CA . TYR A 1 72 ? 15.736 -7.506 -10.471 1.00 84.19 72 TYR A CA 1
ATOM 559 C C . TYR A 1 72 ? 15.412 -6.855 -9.123 1.00 84.19 72 TYR A C 1
ATOM 561 O O . TYR A 1 72 ? 15.529 -7.513 -8.094 1.00 84.19 72 TYR A O 1
ATOM 569 N N . LEU A 1 73 ? 14.925 -5.609 -9.141 1.00 87.75 73 LEU A N 1
ATOM 570 C CA . LEU A 1 73 ? 14.518 -4.896 -7.931 1.00 87.75 73 LEU A CA 1
ATOM 571 C C . LEU A 1 73 ? 13.384 -5.629 -7.207 1.00 87.75 73 LEU A C 1
ATOM 573 O O . LEU A 1 73 ? 13.497 -5.872 -6.011 1.00 87.75 73 LEU A O 1
ATOM 577 N N . GLN A 1 74 ? 12.349 -6.057 -7.933 1.00 91.44 74 GLN A N 1
ATOM 578 C CA . GLN A 1 74 ? 11.242 -6.820 -7.356 1.00 91.44 74 GLN A CA 1
ATOM 579 C C . GLN A 1 74 ? 11.729 -8.124 -6.709 1.00 91.44 74 GLN A C 1
ATOM 581 O O . GLN A 1 74 ? 11.315 -8.461 -5.606 1.00 91.44 74 GLN A O 1
ATOM 586 N N . ARG A 1 75 ? 12.665 -8.851 -7.342 1.00 90.56 75 ARG A N 1
ATOM 587 C CA . ARG A 1 75 ? 13.251 -10.058 -6.736 1.00 90.56 75 ARG A CA 1
ATOM 588 C C . ARG A 1 75 ? 14.014 -9.734 -5.453 1.00 90.56 75 ARG A C 1
ATOM 590 O O . ARG A 1 75 ? 13.908 -10.492 -4.493 1.00 90.56 75 ARG A O 1
ATOM 597 N N . CYS A 1 76 ? 14.781 -8.643 -5.444 1.00 92.62 76 CYS A N 1
ATOM 598 C CA . CYS A 1 76 ? 15.477 -8.185 -4.246 1.00 92.62 76 CYS A CA 1
ATOM 599 C C . CYS A 1 76 ? 14.484 -7.874 -3.124 1.00 92.62 76 CYS A C 1
ATOM 601 O O . CYS A 1 76 ? 14.678 -8.369 -2.020 1.00 92.62 76 CYS A O 1
ATOM 603 N N . LEU A 1 77 ? 13.417 -7.123 -3.400 1.00 94.00 77 LEU A N 1
ATOM 604 C CA . LEU A 1 77 ? 12.398 -6.789 -2.402 1.00 94.00 77 LEU A CA 1
ATOM 605 C C . LEU A 1 77 ? 11.684 -8.041 -1.892 1.00 94.00 77 LEU A C 1
ATOM 607 O O . LEU A 1 77 ? 11.662 -8.285 -0.691 1.00 94.00 77 LEU A O 1
ATOM 611 N N . MET A 1 78 ? 11.208 -8.894 -2.798 1.00 95.12 78 MET A N 1
ATOM 612 C CA . MET A 1 78 ? 10.461 -10.095 -2.434 1.00 95.12 78 MET A CA 1
ATOM 613 C C . MET A 1 78 ? 11.293 -11.044 -1.574 1.00 95.12 78 MET A C 1
ATOM 615 O O . MET A 1 78 ? 10.772 -11.616 -0.628 1.00 95.12 78 MET A O 1
ATOM 619 N N . LYS A 1 79 ? 12.599 -11.170 -1.841 1.00 93.94 79 LYS A N 1
ATOM 620 C CA . LYS A 1 79 ? 13.480 -12.017 -1.027 1.00 93.94 79 LYS A CA 1
ATOM 621 C C . LYS A 1 79 ? 13.731 -11.484 0.380 1.00 93.94 79 LYS A C 1
ATOM 623 O O . LYS A 1 79 ? 13.889 -12.291 1.283 1.00 93.94 79 LYS A O 1
ATOM 628 N N . HIS A 1 80 ? 13.771 -10.167 0.571 1.00 92.19 80 HIS A N 1
ATOM 629 C CA . HIS A 1 80 ? 13.944 -9.589 1.908 1.00 92.19 80 HIS A CA 1
ATOM 630 C C . HIS A 1 80 ? 12.630 -9.523 2.692 1.00 92.19 80 HIS A C 1
ATOM 632 O O . HIS A 1 80 ? 12.662 -9.481 3.914 1.00 92.19 80 HIS A O 1
ATOM 638 N N . LEU A 1 81 ? 11.488 -9.497 2.002 1.00 95.19 81 LEU A N 1
ATOM 639 C CA . LEU A 1 81 ? 10.173 -9.334 2.620 1.00 95.19 81 LEU A CA 1
ATOM 640 C C . LEU A 1 81 ? 9.362 -10.644 2.678 1.00 95.19 81 LEU A C 1
ATOM 642 O O . LEU A 1 81 ? 8.241 -10.632 3.173 1.00 95.19 81 LEU A O 1
ATOM 646 N N . GLU A 1 82 ? 9.894 -11.784 2.217 1.00 94.81 82 GLU A N 1
ATOM 647 C CA . GLU A 1 82 ? 9.146 -13.057 2.198 1.00 94.81 82 GLU A CA 1
ATOM 648 C C . GLU A 1 82 ? 8.776 -13.583 3.591 1.00 94.81 82 GLU A C 1
ATOM 650 O O . GLU A 1 82 ? 7.763 -14.266 3.727 1.00 94.81 82 GLU A O 1
ATOM 655 N N . GLY A 1 83 ? 9.571 -13.251 4.613 1.00 93.75 83 GLY A N 1
ATOM 656 C CA . GLY A 1 83 ? 9.358 -13.676 5.998 1.00 93.75 83 GLY A CA 1
ATOM 657 C C . GLY A 1 83 ? 8.358 -12.829 6.787 1.00 93.75 83 GLY A C 1
ATOM 658 O O . GLY A 1 83 ? 7.976 -13.229 7.885 1.00 93.75 83 GLY A O 1
ATOM 659 N N . LEU A 1 84 ? 7.909 -11.684 6.252 1.00 95.19 84 LEU A N 1
ATOM 660 C CA . LEU A 1 84 ? 7.038 -10.771 6.995 1.00 95.19 84 LEU A CA 1
ATOM 661 C C . LEU A 1 84 ? 5.581 -11.225 6.965 1.00 95.19 84 LEU A C 1
ATOM 663 O O . LEU A 1 84 ? 4.917 -11.199 5.920 1.00 95.19 84 LEU A O 1
ATOM 667 N N . VAL A 1 85 ? 5.080 -11.564 8.147 1.00 95.62 85 VAL A N 1
ATOM 668 C CA . VAL A 1 85 ? 3.724 -12.059 8.374 1.00 95.62 85 VAL A CA 1
ATOM 669 C C . VAL A 1 85 ? 3.072 -11.276 9.513 1.00 95.62 85 VAL A C 1
ATOM 671 O O . VAL A 1 85 ? 3.740 -10.807 10.436 1.00 95.62 85 VAL A O 1
ATOM 674 N N . VAL A 1 86 ? 1.753 -11.107 9.438 1.00 95.38 86 VAL A N 1
ATOM 675 C CA . VAL A 1 86 ? 0.966 -10.521 10.530 1.00 95.38 86 VAL A CA 1
ATOM 676 C C . VAL A 1 86 ? 0.677 -11.576 11.590 1.00 95.38 86 VAL A C 1
ATOM 678 O O . VAL A 1 86 ? 0.145 -12.643 11.292 1.00 95.38 86 VAL A O 1
ATOM 681 N N . ASN A 1 87 ? 0.978 -11.274 12.845 1.00 94.19 87 ASN A N 1
ATOM 682 C CA . ASN A 1 87 ? 0.708 -12.158 13.972 1.00 94.19 87 ASN A CA 1
ATOM 683 C C . ASN A 1 87 ? -0.674 -11.877 14.597 1.00 94.19 87 ASN A C 1
ATOM 685 O O . ASN A 1 87 ? -1.346 -10.902 14.275 1.00 94.19 87 ASN A O 1
ATOM 689 N N . TYR A 1 88 ? -1.122 -12.746 15.510 1.00 92.44 88 TYR A N 1
ATOM 690 C CA . TYR A 1 88 ? -2.421 -12.613 16.197 1.00 92.44 88 TYR A CA 1
ATOM 691 C C . TYR A 1 88 ? -2.562 -11.342 17.053 1.00 92.44 88 TYR A C 1
ATOM 693 O O . TYR A 1 88 ? -3.679 -10.939 17.362 1.00 92.44 88 TYR A O 1
ATOM 701 N N . ASP A 1 89 ? -1.449 -10.709 17.420 1.00 90.31 89 ASP A N 1
ATOM 702 C CA . ASP A 1 89 ? -1.383 -9.398 18.072 1.00 90.31 89 ASP A CA 1
ATOM 703 C C . ASP A 1 89 ? -1.461 -8.226 17.070 1.00 90.31 89 ASP A C 1
ATOM 705 O O . ASP A 1 89 ? -1.272 -7.082 17.464 1.00 90.31 89 ASP A O 1
ATOM 709 N N . LEU A 1 90 ? -1.735 -8.500 15.785 1.00 89.88 90 LEU A N 1
ATOM 710 C CA . LEU A 1 90 ? -1.739 -7.561 14.650 1.00 89.88 90 LEU A CA 1
ATOM 711 C C . LEU A 1 90 ? -0.388 -6.886 14.356 1.00 89.88 90 LEU A C 1
ATOM 713 O O . LEU A 1 90 ? -0.304 -6.041 13.457 1.00 89.88 90 LEU A O 1
ATOM 717 N N . ALA A 1 91 ? 0.672 -7.287 15.058 1.00 93.12 91 ALA A N 1
ATOM 718 C CA . ALA A 1 91 ? 2.031 -6.859 14.779 1.00 93.12 91 ALA A CA 1
ATOM 719 C C . ALA A 1 91 ? 2.581 -7.593 13.552 1.00 93.12 91 ALA A C 1
ATOM 721 O O . ALA A 1 91 ? 2.329 -8.782 13.349 1.00 93.12 91 ALA A O 1
ATOM 722 N N . VAL A 1 92 ? 3.375 -6.890 12.747 1.00 95.44 92 VAL A N 1
ATOM 723 C CA . VAL A 1 92 ? 4.107 -7.483 11.625 1.00 95.44 92 VAL A CA 1
ATOM 724 C C . VAL A 1 92 ? 5.447 -7.971 12.146 1.00 95.44 92 VAL A C 1
ATOM 726 O O . VAL A 1 92 ? 6.258 -7.174 12.638 1.00 95.44 92 VAL A O 1
ATOM 729 N N . ARG A 1 93 ? 5.681 -9.277 12.035 1.00 95.50 93 ARG A N 1
ATOM 730 C CA . ARG A 1 93 ? 6.912 -9.918 12.489 1.00 95.50 93 ARG A CA 1
ATOM 731 C C . ARG A 1 93 ? 7.607 -10.633 11.348 1.00 95.50 93 ARG A C 1
ATOM 733 O O . ARG A 1 93 ? 6.967 -11.093 10.406 1.00 95.50 93 ARG A O 1
ATOM 740 N N . ASP A 1 94 ? 8.924 -10.702 11.456 1.00 95.50 94 ASP A N 1
ATOM 741 C CA . ASP A 1 94 ? 9.744 -11.531 10.582 1.00 95.50 94 ASP A CA 1
ATOM 742 C C . ASP A 1 94 ? 9.738 -12.996 11.047 1.00 95.50 94 ASP A C 1
ATOM 744 O O . ASP A 1 94 ? 9.312 -13.302 12.168 1.00 95.50 94 ASP A O 1
ATOM 748 N N . SER A 1 95 ? 10.269 -13.905 10.228 1.00 91.75 95 SER A N 1
ATOM 749 C CA . SER A 1 95 ? 10.363 -15.335 10.557 1.00 91.75 95 SER A CA 1
ATOM 750 C C . SER A 1 95 ? 11.168 -15.614 11.829 1.00 91.75 95 SER A C 1
ATOM 752 O O . SER A 1 95 ? 10.913 -16.600 12.520 1.00 91.75 95 SER A O 1
ATOM 754 N N . ASP A 1 96 ? 12.100 -14.722 12.171 1.00 92.94 96 ASP A N 1
ATOM 755 C CA . ASP A 1 96 ? 12.929 -14.799 13.379 1.00 92.94 96 ASP A CA 1
ATOM 756 C C . ASP A 1 96 ? 12.186 -14.334 14.649 1.00 92.94 96 ASP A C 1
ATOM 758 O O . ASP A 1 96 ? 12.731 -14.363 15.754 1.00 92.94 96 ASP A O 1
ATOM 762 N N . GLY A 1 97 ? 10.940 -13.867 14.511 1.00 89.94 97 GLY A N 1
ATOM 763 C CA . GLY A 1 97 ? 10.122 -13.330 15.599 1.00 89.94 97 GLY A CA 1
ATOM 764 C C . GLY A 1 97 ? 10.425 -11.871 15.957 1.00 89.94 97 GLY A C 1
ATOM 765 O O . GLY A 1 97 ? 9.811 -11.333 16.887 1.00 89.94 97 GLY A O 1
ATOM 766 N N . SER A 1 98 ? 11.338 -11.225 15.222 1.00 94.75 98 SER A N 1
ATOM 767 C CA . SER A 1 98 ? 11.621 -9.796 15.346 1.00 94.75 98 SER A CA 1
ATOM 768 C C . SER A 1 98 ? 10.397 -8.974 14.921 1.00 94.75 98 SER A C 1
ATOM 770 O O . SER A 1 98 ? 9.706 -9.305 13.959 1.00 94.75 98 SER A O 1
ATOM 772 N N . VAL A 1 99 ? 10.081 -7.920 15.678 1.00 94.81 99 VAL A N 1
ATOM 773 C CA . VAL A 1 99 ? 8.934 -7.045 15.390 1.00 94.81 99 VAL A CA 1
ATOM 774 C C . VAL A 1 99 ? 9.392 -5.932 14.457 1.00 94.81 99 VAL A C 1
ATOM 776 O O . VAL A 1 99 ? 10.275 -5.155 14.818 1.00 94.81 99 VAL A O 1
ATOM 779 N N . VAL A 1 100 ? 8.776 -5.845 13.278 1.00 93.62 100 VAL A N 1
ATOM 780 C CA . VAL A 1 100 ? 9.046 -4.789 12.290 1.00 93.62 100 VAL A CA 1
ATOM 781 C C . VAL A 1 100 ? 8.060 -3.636 12.454 1.00 93.62 100 VAL A C 1
ATOM 783 O O . VAL A 1 100 ? 8.463 -2.475 12.440 1.00 93.62 100 VAL A O 1
ATOM 786 N N . GLN A 1 101 ? 6.777 -3.946 12.656 1.00 93.25 101 GLN A N 1
ATOM 787 C CA . GLN A 1 101 ? 5.728 -2.964 12.949 1.00 93.25 101 GLN A CA 1
ATOM 788 C C . GLN A 1 101 ? 4.842 -3.475 14.084 1.00 93.25 101 GLN A C 1
ATOM 790 O O . GLN A 1 101 ? 4.492 -4.652 14.113 1.00 93.25 101 GLN A O 1
ATOM 795 N N . PHE A 1 102 ? 4.447 -2.590 15.001 1.00 91.75 102 PHE A N 1
ATOM 796 C CA . PHE A 1 102 ? 3.536 -2.942 16.099 1.00 91.75 102 PHE A CA 1
ATOM 797 C C . PHE A 1 102 ? 2.105 -3.203 15.628 1.00 91.75 102 PHE A C 1
ATOM 799 O O . PHE A 1 102 ? 1.395 -3.986 16.245 1.00 91.75 102 PHE A O 1
ATOM 806 N N . GLN A 1 103 ? 1.700 -2.567 14.534 1.00 90.00 103 GLN A N 1
ATOM 807 C CA . GLN A 1 103 ? 0.391 -2.729 13.923 1.00 90.00 103 GLN A CA 1
ATOM 808 C C . GLN A 1 103 ? 0.544 -2.561 12.412 1.00 90.00 103 GLN A C 1
ATOM 810 O O . GLN A 1 103 ? 1.182 -1.603 11.969 1.00 90.00 103 GLN A O 1
ATOM 815 N N . TYR A 1 104 ? -0.021 -3.481 11.627 1.00 91.62 104 TYR A N 1
ATOM 816 C CA . TYR A 1 104 ? -0.028 -3.361 10.165 1.00 91.62 104 TYR A CA 1
ATOM 817 C C . TYR A 1 104 ? -0.619 -2.011 9.741 1.00 91.62 104 TYR A C 1
ATOM 819 O O . TYR A 1 104 ? -1.680 -1.638 10.238 1.00 91.62 104 TYR A O 1
ATOM 827 N N . SER A 1 105 ? 0.098 -1.268 8.889 1.00 87.69 105 SER A N 1
ATOM 828 C CA . SER A 1 105 ? -0.310 0.054 8.371 1.00 87.69 105 SER A CA 1
ATOM 829 C C . SER A 1 105 ? -0.730 1.091 9.430 1.00 87.69 105 SER A C 1
ATOM 831 O O . SER A 1 105 ? -1.381 2.075 9.091 1.00 87.69 105 SER A O 1
ATOM 833 N N . GLU A 1 106 ? -0.353 0.887 10.700 1.00 87.81 106 GLU A N 1
ATOM 834 C CA . GLU A 1 106 ? -0.760 1.681 11.879 1.00 87.81 106 GLU A CA 1
ATOM 835 C C . GLU A 1 106 ? -2.277 1.711 12.175 1.00 87.81 106 GLU A C 1
ATOM 837 O O . GLU A 1 106 ? -2.693 2.171 13.237 1.00 87.81 106 GLU A O 1
ATOM 842 N N . ASP A 1 107 ? -3.117 1.186 11.281 1.00 87.56 107 ASP A N 1
ATOM 843 C CA . ASP A 1 107 ? -4.574 1.098 11.414 1.00 87.56 107 ASP A CA 1
ATOM 844 C C . ASP A 1 107 ? -5.088 -0.346 11.536 1.00 87.56 107 ASP A C 1
ATOM 846 O O . ASP A 1 107 ? -6.196 -0.575 12.022 1.00 87.56 107 ASP A O 1
ATOM 850 N N . GLY A 1 108 ? -4.263 -1.339 11.196 1.00 88.44 108 GLY A N 1
ATOM 851 C CA . GLY A 1 108 ? -4.586 -2.762 11.245 1.00 88.44 108 GLY A CA 1
ATOM 852 C C . GLY A 1 108 ? -5.609 -3.189 10.195 1.00 88.44 108 GLY A C 1
ATOM 853 O O . GLY A 1 108 ? -6.261 -4.220 10.378 1.00 88.44 108 GLY A O 1
ATOM 854 N N . LEU A 1 109 ? -5.801 -2.403 9.132 1.00 91.25 109 LEU A N 1
ATOM 855 C CA . LEU A 1 109 ? -6.823 -2.658 8.124 1.00 91.25 109 LEU A CA 1
ATOM 856 C C . LEU A 1 109 ? -6.240 -3.250 6.835 1.00 91.25 109 LEU A C 1
ATOM 858 O O . LEU A 1 109 ? -5.193 -2.837 6.355 1.00 91.25 109 LEU A O 1
ATOM 862 N N . ALA A 1 110 ? -6.963 -4.188 6.227 1.00 91.69 110 ALA A N 1
ATOM 863 C CA . ALA A 1 110 ? -6.569 -4.810 4.968 1.00 91.69 110 ALA A CA 1
ATOM 864 C C . ALA A 1 110 ? -6.911 -3.922 3.763 1.00 91.69 110 ALA A C 1
ATOM 866 O O . ALA A 1 110 ? -8.024 -3.383 3.657 1.00 91.69 110 ALA A O 1
ATOM 867 N N . VAL A 1 111 ? -5.983 -3.802 2.814 1.00 90.00 111 VAL A N 1
ATOM 868 C CA . VAL A 1 111 ? -6.099 -2.879 1.673 1.00 90.00 111 VAL A CA 1
ATOM 869 C C . VAL A 1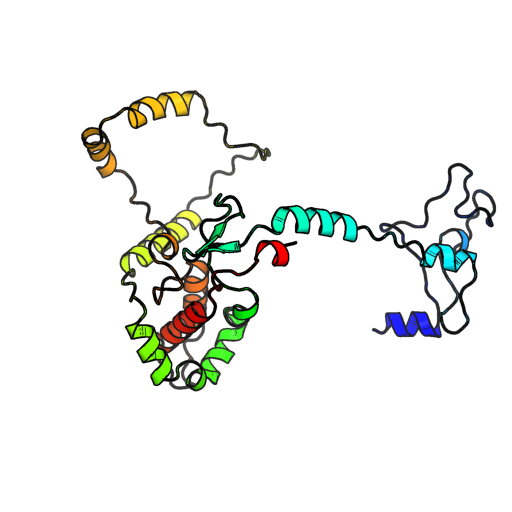 111 ? -7.321 -3.200 0.810 1.00 90.00 111 VAL A C 1
ATOM 871 O O . VAL A 1 111 ? -8.063 -2.293 0.419 1.00 90.00 111 VAL A O 1
ATOM 874 N N . GLU A 1 112 ? -7.603 -4.480 0.560 1.00 88.81 112 GLU A N 1
ATOM 875 C CA . GLU A 1 112 ? -8.740 -4.902 -0.258 1.00 88.81 112 GLU A CA 1
ATOM 876 C C . GLU A 1 112 ? -10.095 -4.639 0.418 1.00 88.81 112 GLU A C 1
ATOM 878 O O . GLU A 1 112 ? -11.087 -4.339 -0.256 1.00 88.81 112 GLU A O 1
ATOM 883 N N . LYS A 1 113 ? -10.146 -4.657 1.756 1.00 89.00 113 LYS A N 1
ATOM 884 C CA . LYS A 1 113 ? -11.386 -4.466 2.527 1.00 89.00 113 LYS A CA 1
ATOM 885 C C . LYS A 1 113 ? -11.706 -2.979 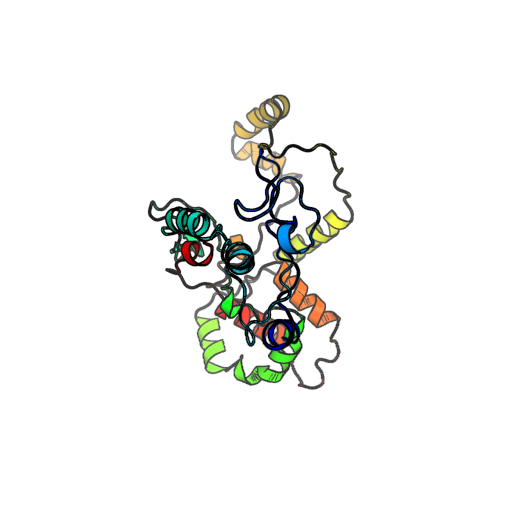2.776 1.00 89.00 113 LYS A C 1
ATOM 887 O O . LYS A 1 113 ? -12.879 -2.634 2.976 1.00 89.00 113 LYS A O 1
ATOM 892 N N . CYS A 1 114 ? -10.706 -2.096 2.670 1.00 86.81 114 CYS A N 1
ATOM 893 C CA . CYS A 1 114 ? -10.773 -0.663 2.996 1.00 86.81 114 CYS A CA 1
ATOM 894 C C . CYS A 1 114 ? -11.411 0.259 1.955 1.00 86.81 114 CYS A C 1
ATOM 896 O O . CYS A 1 114 ? -11.646 1.434 2.241 1.00 86.81 114 CYS A O 1
ATOM 898 N N . THR A 1 115 ? -11.697 -0.219 0.743 1.00 87.94 115 THR A N 1
ATOM 899 C CA . THR A 1 115 ? -12.073 0.664 -0.380 1.00 87.94 115 THR A CA 1
ATOM 900 C C . THR A 1 115 ? -13.286 1.553 -0.065 1.00 87.94 115 THR A C 1
ATOM 902 O O . THR A 1 115 ? -13.313 2.728 -0.436 1.00 87.94 115 THR A O 1
ATOM 905 N N . TYR A 1 116 ? -14.250 1.024 0.695 1.00 88.00 116 TYR A N 1
ATOM 906 C CA . TYR A 1 116 ? -15.486 1.717 1.068 1.00 88.00 116 TYR A CA 1
ATOM 907 C C . TYR A 1 116 ? -15.401 2.535 2.370 1.00 88.00 116 TYR A C 1
ATOM 909 O O . TYR A 1 116 ? -16.389 3.158 2.743 1.00 88.00 116 TYR A O 1
ATOM 917 N N . LEU A 1 117 ? -14.253 2.566 3.057 1.00 87.75 117 LEU A N 1
ATOM 918 C CA . LEU A 1 117 ? -14.054 3.357 4.284 1.00 87.75 117 LEU A CA 1
ATOM 919 C C . LEU A 1 117 ? -13.679 4.827 4.007 1.00 87.75 117 LEU A C 1
ATOM 921 O O . LEU A 1 117 ? -13.427 5.591 4.932 1.00 87.75 117 LEU A O 1
ATOM 925 N N . LYS A 1 118 ? -13.639 5.248 2.737 1.00 88.56 118 LYS A N 1
ATOM 926 C CA . LYS A 1 118 ? -13.397 6.648 2.359 1.00 88.56 118 LYS A CA 1
ATOM 927 C C . LYS A 1 118 ? -14.703 7.441 2.371 1.00 88.56 118 LYS A C 1
ATOM 929 O O . LYS A 1 118 ? -15.739 6.933 1.945 1.00 88.56 118 LYS A O 1
ATOM 934 N N . GLU A 1 119 ? -14.617 8.719 2.731 1.00 85.06 119 GLU A N 1
ATOM 935 C CA . GLU A 1 119 ? -15.763 9.636 2.840 1.00 85.06 119 GLU A CA 1
ATOM 936 C C . GLU A 1 119 ? -16.655 9.664 1.585 1.00 85.06 119 GLU A C 1
ATOM 938 O O . GLU A 1 119 ? -17.880 9.642 1.688 1.00 85.06 119 GLU A O 1
ATOM 943 N N . ALA A 1 120 ? -16.054 9.598 0.392 1.00 86.69 120 ALA A N 1
ATOM 944 C CA . ALA A 1 120 ? -16.778 9.572 -0.882 1.00 86.69 120 ALA A CA 1
ATOM 945 C C . ALA A 1 120 ? -17.760 8.389 -1.025 1.00 86.69 120 ALA A C 1
ATOM 947 O O . ALA A 1 120 ? -18.749 8.495 -1.749 1.00 86.69 120 ALA A O 1
ATOM 948 N N . TYR A 1 121 ? -17.509 7.269 -0.341 1.00 88.38 121 TYR A N 1
ATOM 949 C CA . TYR A 1 121 ? -18.322 6.051 -0.421 1.00 88.38 121 TYR A CA 1
ATOM 950 C C . TYR A 1 121 ? -19.272 5.871 0.769 1.00 88.38 121 TYR A C 1
ATOM 952 O O . TYR A 1 121 ? -20.084 4.944 0.769 1.00 88.38 121 TYR A O 1
ATOM 960 N N . TYR A 1 122 ? -19.246 6.762 1.760 1.00 88.12 122 TYR A N 1
ATOM 961 C CA . TYR A 1 122 ? -20.183 6.706 2.882 1.00 88.12 122 TYR A CA 1
ATOM 962 C C . TYR A 1 122 ? -21.658 6.808 2.465 1.00 88.12 122 TYR A C 1
ATOM 964 O O . TYR A 1 122 ? -22.448 6.017 2.984 1.00 88.12 122 TYR A O 1
ATOM 972 N N . PRO A 1 123 ? -22.061 7.639 1.480 1.00 87.56 123 PRO A N 1
ATOM 973 C CA . PRO A 1 123 ? -23.440 7.630 0.989 1.00 87.56 123 PRO A CA 1
ATOM 974 C C . PRO A 1 123 ? -23.874 6.258 0.458 1.00 87.56 123 PRO A C 1
ATOM 976 O O . PRO A 1 123 ? -25.013 5.840 0.664 1.00 87.56 123 PRO A O 1
ATOM 979 N N . PHE A 1 124 ? -22.955 5.528 -0.182 1.00 88.50 124 PHE A N 1
ATOM 980 C CA . PHE A 1 124 ? -23.208 4.177 -0.680 1.00 88.50 124 PHE A CA 1
ATOM 981 C C . PHE A 1 124 ? -23.379 3.168 0.464 1.00 88.50 124 PHE A C 1
ATOM 983 O O . PHE A 1 124 ? -24.274 2.325 0.402 1.00 88.50 124 PHE A O 1
ATOM 990 N N . LEU A 1 125 ? -22.572 3.264 1.526 1.00 87.25 125 LEU A N 1
ATOM 991 C CA . LEU A 1 125 ? -22.746 2.425 2.718 1.00 87.25 125 LEU A CA 1
ATOM 992 C C . LEU A 1 125 ? -24.083 2.708 3.412 1.00 87.25 125 LEU A C 1
ATOM 994 O O . LEU A 1 125 ? -24.808 1.776 3.744 1.00 87.25 125 LEU A O 1
ATOM 998 N N . VAL A 1 126 ? -24.441 3.986 3.562 1.00 85.50 126 VAL A N 1
ATOM 999 C CA . VAL A 1 126 ? -25.710 4.416 4.169 1.00 85.50 126 VAL A CA 1
ATOM 1000 C C . VAL A 1 126 ? -26.917 3.905 3.381 1.00 85.50 126 VAL A C 1
ATOM 1002 O O . VAL A 1 126 ? -27.884 3.433 3.978 1.00 85.50 126 VAL A O 1
ATOM 1005 N N . ALA A 1 127 ? -26.866 3.950 2.048 1.00 86.31 127 ALA A N 1
ATOM 1006 C CA . ALA A 1 127 ? -27.933 3.417 1.202 1.00 86.31 127 ALA A CA 1
ATOM 1007 C C . ALA A 1 127 ? -28.136 1.898 1.387 1.00 86.31 127 ALA A C 1
ATOM 1009 O O . ALA A 1 127 ? -29.262 1.417 1.286 1.00 86.31 127 ALA A O 1
ATOM 1010 N N . ASN A 1 128 ? -27.069 1.157 1.706 1.00 87.81 128 ASN A N 1
ATOM 1011 C CA . ASN A 1 128 ? -27.063 -0.303 1.850 1.00 87.81 128 ASN A CA 1
ATOM 1012 C C . ASN A 1 128 ? -27.019 -0.781 3.316 1.00 87.81 128 ASN A C 1
ATOM 1014 O O . ASN A 1 128 ? -26.639 -1.921 3.594 1.00 87.81 128 ASN A O 1
ATOM 1018 N N . GLN A 1 129 ? -27.421 0.071 4.263 1.00 82.62 129 GLN A N 1
ATOM 1019 C CA . GLN A 1 129 ? -27.329 -0.184 5.707 1.00 82.62 129 GLN A CA 1
ATOM 1020 C C . GLN A 1 129 ? -27.907 -1.539 6.154 1.00 82.62 129 GLN A C 1
ATOM 1022 O O . GLN A 1 129 ? -27.291 -2.233 6.962 1.00 82.62 129 GLN A O 1
ATOM 1027 N N . SER A 1 130 ? -29.050 -1.952 5.598 1.00 82.50 130 SER A N 1
ATOM 1028 C CA . SER A 1 130 ? -29.774 -3.168 5.995 1.00 82.50 130 SER A CA 1
ATOM 1029 C C . SER A 1 130 ? -29.016 -4.455 5.665 1.00 82.50 130 SER A C 1
ATOM 1031 O O . SER A 1 130 ? -29.237 -5.484 6.298 1.00 82.50 130 SER A O 1
ATOM 1033 N N . LEU A 1 131 ? -28.102 -4.406 4.693 1.00 82.81 131 LEU A N 1
ATOM 1034 C CA . LEU A 1 131 ? -27.256 -5.540 4.319 1.00 82.81 131 LEU A CA 1
ATOM 1035 C C . LEU A 1 131 ? -26.006 -5.634 5.200 1.00 82.81 131 LEU A C 1
ATOM 1037 O O . LEU A 1 131 ? -25.506 -6.731 5.456 1.00 82.81 131 LEU A O 1
ATOM 1041 N N . ILE A 1 132 ? -25.500 -4.485 5.654 1.00 80.19 132 ILE A N 1
ATOM 1042 C CA . ILE A 1 132 ? -24.284 -4.389 6.467 1.00 80.19 132 ILE A CA 1
ATOM 1043 C C . ILE A 1 132 ? -24.599 -4.764 7.916 1.00 80.19 132 ILE A C 1
ATOM 1045 O O . ILE A 1 132 ? -23.928 -5.619 8.495 1.00 80.19 132 ILE A O 1
ATOM 1049 N N . LEU A 1 133 ? -25.643 -4.159 8.484 1.00 77.62 133 LEU A N 1
ATOM 1050 C CA . LEU A 1 133 ? -26.129 -4.429 9.833 1.00 77.62 133 LEU A CA 1
ATOM 1051 C C . LEU A 1 133 ? -27.199 -5.524 9.799 1.00 77.62 133 LEU A C 1
ATOM 1053 O O . LEU A 1 133 ? -28.376 -5.275 10.038 1.00 77.62 133 LEU A O 1
ATOM 1057 N N . ARG A 1 134 ? -26.799 -6.765 9.506 1.00 77.69 134 ARG A N 1
ATOM 1058 C CA . ARG A 1 134 ? -27.678 -7.910 9.782 1.00 77.69 134 ARG A CA 1
ATOM 1059 C C . ARG A 1 134 ? -27.716 -8.130 11.293 1.00 77.69 134 ARG A C 1
ATOM 1061 O O . ARG A 1 134 ? -26.702 -8.517 11.874 1.00 77.69 134 ARG A O 1
ATOM 1068 N N . ASP A 1 135 ? -28.876 -7.903 11.912 1.00 66.00 135 ASP A N 1
ATOM 1069 C CA . ASP A 1 135 ? -29.061 -7.899 13.376 1.00 66.00 135 ASP A CA 1
ATOM 1070 C C . ASP A 1 135 ? -28.486 -9.144 14.077 1.00 66.00 135 ASP A C 1
ATOM 1072 O O . ASP A 1 135 ? -27.885 -9.050 15.152 1.00 66.00 135 ASP A O 1
ATOM 1076 N N . ASN A 1 136 ? -28.587 -10.313 13.438 1.00 72.38 136 ASN A N 1
ATOM 1077 C CA . ASN A 1 136 ? -28.062 -11.573 13.971 1.00 72.38 136 ASN A CA 1
ATOM 1078 C C . ASN A 1 136 ? -26.524 -11.604 14.023 1.00 72.38 136 ASN A C 1
ATOM 1080 O O . ASN A 1 136 ? -25.950 -12.046 15.014 1.00 72.38 136 ASN A O 1
ATOM 1084 N N . GLU A 1 137 ? -25.845 -11.119 12.979 1.00 73.62 137 GLU A N 1
ATOM 1085 C CA . GLU A 1 137 ? -24.376 -11.101 12.928 1.00 73.62 137 GLU A CA 1
ATOM 1086 C C . GLU A 1 137 ? -23.805 -9.996 13.808 1.00 73.62 137 GLU A C 1
ATOM 1088 O O . GLU A 1 137 ? -22.839 -10.217 14.534 1.00 73.62 137 GLU A O 1
ATOM 1093 N N . TYR A 1 138 ? -24.419 -8.812 13.767 1.00 76.25 138 TYR A N 1
ATOM 1094 C CA . TYR A 1 138 ? -23.978 -7.672 14.557 1.00 76.25 138 TYR A CA 1
ATOM 1095 C C . TYR A 1 138 ? -24.083 -7.972 16.055 1.00 76.25 138 TYR A C 1
ATOM 1097 O O . TYR A 1 138 ? -23.112 -7.797 16.785 1.00 76.25 138 TYR A O 1
ATOM 1105 N N . SER A 1 139 ? -25.223 -8.498 16.518 1.00 75.44 139 SER A N 1
ATOM 1106 C CA . SER A 1 139 ? -25.403 -8.840 17.934 1.00 75.44 139 SER A CA 1
ATOM 1107 C C . SER A 1 139 ? -24.477 -9.965 18.401 1.00 75.44 139 SER A C 1
ATOM 1109 O O . SER A 1 139 ? -24.002 -9.921 19.533 1.00 75.44 139 SER A O 1
ATOM 1111 N N . HIS A 1 140 ? -24.187 -10.954 17.550 1.00 78.62 140 HIS A N 1
ATOM 1112 C CA . HIS A 1 140 ? -23.232 -12.014 17.867 1.00 78.62 140 HIS A CA 1
ATOM 1113 C C . HIS A 1 140 ? -21.804 -11.471 17.981 1.00 78.62 140 HIS A C 1
ATOM 1115 O O . HIS A 1 140 ? -21.110 -11.762 18.950 1.00 78.62 140 HIS A O 1
ATOM 1121 N N . ILE A 1 141 ? -21.376 -10.640 17.029 1.00 75.50 141 ILE A N 1
ATOM 1122 C CA . ILE A 1 141 ? -20.037 -10.048 17.036 1.00 75.50 141 ILE A CA 1
ATOM 1123 C C . ILE A 1 141 ? -19.885 -9.106 18.227 1.00 75.50 141 ILE A C 1
ATOM 1125 O O . ILE A 1 141 ? -18.921 -9.245 18.958 1.00 75.50 141 ILE A O 1
ATOM 1129 N N . VAL A 1 142 ? -20.859 -8.239 18.512 1.00 74.62 142 VAL A N 1
ATOM 1130 C CA . VAL A 1 142 ? -20.829 -7.341 19.683 1.00 74.62 142 VAL A CA 1
ATOM 1131 C C . VAL A 1 142 ? -20.772 -8.100 21.014 1.00 74.62 142 VAL A C 1
ATOM 1133 O O . VAL A 1 142 ? -20.205 -7.588 21.967 1.00 74.62 142 VAL A O 1
ATOM 1136 N N . LYS A 1 143 ? -21.332 -9.315 21.103 1.00 76.81 143 LYS A N 1
ATOM 1137 C CA . LYS A 1 143 ? -21.195 -10.165 22.302 1.00 76.81 143 LYS A CA 1
ATOM 1138 C C . LYS A 1 143 ? -19.789 -10.747 22.460 1.00 76.81 143 LYS A C 1
ATOM 1140 O O . LYS A 1 143 ? -19.366 -10.981 23.585 1.00 76.81 143 LYS A O 1
ATOM 1145 N N . MET A 1 144 ? -19.110 -11.020 21.346 1.00 76.19 144 MET A N 1
ATOM 1146 C CA . MET A 1 144 ? -17.744 -11.555 21.322 1.00 76.19 144 MET A CA 1
ATOM 1147 C C . MET A 1 144 ? -16.684 -10.451 21.458 1.00 76.19 144 MET A C 1
ATOM 1149 O O . MET A 1 144 ? -15.608 -10.697 21.990 1.00 76.19 144 MET A O 1
ATOM 1153 N N . CYS A 1 145 ? -16.988 -9.252 20.959 1.00 69.38 145 CYS A N 1
ATOM 1154 C CA . CYS A 1 145 ? -16.133 -8.067 20.956 1.00 69.38 145 CYS A CA 1
ATOM 1155 C C . CYS A 1 145 ? -16.251 -7.314 22.290 1.00 69.38 145 CYS A C 1
ATOM 1157 O O . CYS A 1 145 ? -17.348 -7.169 22.832 1.00 69.38 145 CYS A O 1
ATOM 1159 N N . GLY A 1 146 ? -15.148 -6.759 22.790 1.00 65.62 146 GLY A N 1
ATOM 1160 C CA . GLY A 1 146 ? -15.212 -5.743 23.839 1.00 65.62 146 GLY A CA 1
ATOM 1161 C C . GLY A 1 146 ? -15.855 -4.454 23.310 1.00 65.62 146 GLY A C 1
ATOM 1162 O O . GLY A 1 146 ? -15.752 -4.131 22.125 1.00 65.62 146 GLY A O 1
ATOM 1163 N N . SER A 1 147 ? -16.524 -3.694 24.182 1.00 61.78 147 SER A N 1
ATOM 1164 C CA . SER A 1 147 ? -16.938 -2.318 23.874 1.00 61.78 147 SER A CA 1
ATOM 1165 C C . SER A 1 147 ? -15.938 -1.357 24.498 1.00 61.78 147 SER A C 1
ATOM 1167 O O . SER A 1 147 ? -15.833 -1.293 25.723 1.00 61.78 147 SER A O 1
ATOM 1169 N N . THR A 1 148 ? -15.249 -0.569 23.679 1.00 57.81 148 THR A N 1
ATOM 1170 C CA . THR A 1 148 ? -14.341 0.472 24.178 1.00 57.81 148 THR A CA 1
ATOM 1171 C C . THR A 1 148 ? -15.151 1.664 24.669 1.00 57.81 148 THR A C 1
ATOM 1173 O O . THR A 1 148 ? -15.973 2.208 23.929 1.00 57.81 148 THR A O 1
ATOM 1176 N N . ASN A 1 149 ? -14.930 2.097 25.911 1.00 56.66 149 ASN A N 1
ATOM 1177 C CA . ASN A 1 149 ? -15.596 3.260 26.510 1.00 56.66 149 ASN A CA 1
ATOM 1178 C C . ASN A 1 149 ? -14.671 4.492 26.535 1.00 56.66 149 ASN A C 1
ATOM 1180 O O . ASN A 1 149 ? -14.665 5.272 27.486 1.00 56.66 149 ASN A O 1
ATOM 1184 N N . ASP A 1 150 ? -13.940 4.725 25.445 1.00 56.97 150 ASP A N 1
ATOM 1185 C CA . ASP A 1 150 ? -12.825 5.683 25.390 1.00 56.97 150 ASP A CA 1
ATOM 1186 C C . ASP A 1 150 ? -13.214 7.105 24.954 1.00 56.97 150 ASP A C 1
ATOM 1188 O O . ASP A 1 150 ? -12.388 7.923 24.540 1.00 56.97 150 ASP A O 1
ATOM 1192 N N . LYS A 1 151 ? -14.486 7.475 25.147 1.00 60.62 151 LYS A N 1
ATOM 1193 C CA . LYS A 1 151 ? -14.986 8.847 24.939 1.00 60.62 151 LYS A CA 1
ATOM 1194 C C . LYS A 1 151 ? -14.120 9.949 25.594 1.00 60.62 151 LYS A C 1
ATOM 1196 O O . LYS A 1 151 ? -13.933 10.984 24.944 1.00 60.62 151 LYS A O 1
ATOM 1201 N N . PRO A 1 152 ? -13.589 9.809 26.834 1.00 54.34 152 PRO A N 1
ATOM 1202 C CA . PRO A 1 152 ? -12.753 10.853 27.437 1.00 54.34 152 PRO A CA 1
ATOM 1203 C C . PRO A 1 152 ? -11.364 10.972 26.789 1.00 54.34 152 PRO A C 1
ATOM 1205 O O . PRO A 1 152 ? -10.884 12.091 26.605 1.00 54.34 152 PRO A O 1
ATOM 1208 N N . LYS A 1 153 ? -10.756 9.850 26.392 1.00 57.16 153 LYS A N 1
ATOM 1209 C CA . LYS A 1 153 ? -9.441 9.778 25.740 1.00 57.16 153 LYS A CA 1
ATOM 1210 C C . LYS A 1 153 ? -9.482 10.394 24.342 1.00 57.16 153 LYS A C 1
ATOM 1212 O O . LYS A 1 153 ? -8.720 11.307 24.035 1.00 57.16 153 LYS A O 1
ATOM 1217 N N . ILE A 1 154 ? -10.502 10.028 23.571 1.00 59.47 154 ILE A N 1
ATOM 1218 C CA . ILE A 1 154 ? -10.810 10.611 22.261 1.00 59.47 154 ILE A CA 1
ATOM 1219 C C . ILE A 1 154 ? -11.053 12.129 22.373 1.00 59.47 154 ILE A C 1
ATOM 1221 O O . ILE A 1 154 ? -10.594 12.909 21.543 1.00 59.47 154 ILE A O 1
ATOM 1225 N N . LYS A 1 155 ? -11.745 12.605 23.420 1.00 60.19 155 LYS A N 1
ATOM 1226 C CA . LYS A 1 155 ? -11.942 14.050 23.655 1.00 60.19 155 LYS A CA 1
ATOM 1227 C C . LYS A 1 155 ? -10.633 14.783 23.972 1.00 60.19 155 LYS A C 1
ATOM 1229 O O . LYS A 1 155 ? -10.516 15.961 23.633 1.00 60.19 155 LYS A O 1
ATOM 1234 N N . TYR A 1 156 ? -9.687 14.124 24.637 1.00 54.19 156 TYR A N 1
ATOM 1235 C CA . TYR A 1 156 ? -8.381 14.694 24.943 1.00 54.19 156 TYR A CA 1
ATOM 1236 C C . TYR A 1 156 ? -7.512 14.796 23.692 1.00 54.19 156 TYR A C 1
ATOM 1238 O O . TYR A 1 156 ? -7.108 15.904 23.360 1.00 54.19 156 TYR A O 1
ATOM 1246 N N . LEU A 1 157 ? -7.323 13.699 22.953 1.00 55.62 157 LEU A N 1
ATOM 1247 C CA . LEU A 1 157 ? -6.534 13.656 21.711 1.00 55.62 157 LEU A CA 1
ATOM 1248 C C . LEU A 1 157 ? -6.961 14.755 20.721 1.00 55.62 157 LEU A C 1
ATOM 1250 O O . LEU A 1 157 ? -6.138 15.516 20.219 1.00 55.62 157 LEU A O 1
ATOM 1254 N N . LYS A 1 158 ? -8.270 14.997 20.589 1.00 60.94 158 LYS A N 1
ATOM 1255 C CA . LYS A 1 158 ? -8.807 16.117 19.791 1.00 60.94 158 LYS A CA 1
ATOM 1256 C C . LYS A 1 158 ? -8.322 17.500 20.213 1.00 60.94 158 LYS A C 1
ATOM 1258 O O . LYS A 1 158 ? -8.099 18.351 19.352 1.00 60.94 158 LYS A O 1
ATOM 1263 N N . LYS A 1 159 ? -8.222 17.760 21.524 1.00 59.53 159 LYS A N 1
ATOM 1264 C CA . LYS A 1 159 ? -7.713 19.040 22.041 1.00 59.53 159 LYS A CA 1
ATOM 1265 C C . LYS A 1 159 ? -6.232 19.214 21.715 1.00 59.53 159 LYS A C 1
ATOM 1267 O O . LYS A 1 159 ? -5.812 20.351 21.535 1.00 59.53 159 LYS A O 1
ATOM 1272 N N . PHE A 1 160 ? -5.475 18.121 21.619 1.00 55.56 160 PHE A N 1
ATOM 1273 C CA . PHE A 1 160 ? -4.063 18.145 21.232 1.00 55.56 160 PHE A CA 1
ATOM 1274 C C . PHE A 1 160 ? -3.903 18.479 19.757 1.00 55.56 160 PHE A C 1
ATOM 1276 O O . PHE A 1 160 ? -3.238 19.461 19.451 1.00 55.56 160 PHE A O 1
ATOM 1283 N N . VAL A 1 161 ? -4.620 17.785 18.869 1.00 56.84 161 VAL A N 1
ATOM 1284 C CA . VAL A 1 161 ? -4.588 18.056 17.419 1.00 56.84 161 VAL A CA 1
ATOM 1285 C C . VAL A 1 161 ? -5.013 19.498 17.093 1.00 56.84 161 VAL A C 1
ATOM 1287 O O . VAL A 1 161 ? -4.409 20.168 16.258 1.00 56.84 161 VAL A O 1
ATOM 1290 N N . HIS A 1 162 ? -6.028 20.034 17.782 1.00 51.78 162 HIS A N 1
ATOM 1291 C CA . HIS A 1 162 ? -6.416 21.447 17.629 1.00 51.78 162 HIS A CA 1
ATOM 1292 C C . HIS A 1 162 ? -5.426 22.420 18.290 1.00 51.78 162 HIS A C 1
ATOM 1294 O O . HIS A 1 162 ? -5.326 23.569 17.865 1.00 51.78 162 HIS A O 1
ATOM 1300 N N . GLY A 1 163 ? -4.707 21.978 19.324 1.00 46.53 163 GLY A N 1
ATOM 1301 C CA . GLY A 1 163 ? -3.643 22.738 19.975 1.00 46.53 163 GLY A CA 1
ATOM 1302 C C . GLY A 1 163 ? -2.382 22.850 19.117 1.00 46.53 163 GLY A C 1
ATOM 1303 O O . GLY A 1 163 ? -1.741 23.896 19.144 1.00 46.53 163 GLY A O 1
ATOM 1304 N N . GLU A 1 164 ? -2.063 21.828 18.318 1.00 45.97 164 GLU A N 1
ATOM 1305 C CA . GLU A 1 164 ? -0.956 21.854 17.352 1.00 45.97 164 GLU A CA 1
ATOM 1306 C C . GLU A 1 164 ? -1.235 22.771 16.163 1.00 45.97 164 GLU A C 1
ATOM 1308 O O . GLU A 1 164 ? -0.348 23.508 15.763 1.00 45.97 164 GLU A O 1
ATOM 1313 N N . LYS A 1 165 ? -2.478 22.864 15.667 1.00 44.81 165 LYS A N 1
ATOM 1314 C CA . LYS A 1 165 ? -2.823 23.850 14.618 1.00 44.81 165 LYS A CA 1
ATOM 1315 C C . LYS A 1 165 ? -2.571 25.312 15.027 1.00 44.81 165 LYS A C 1
ATOM 1317 O O . LYS A 1 165 ? -2.472 26.163 14.154 1.00 44.81 165 LYS A O 1
ATOM 1322 N N . ASN A 1 166 ? -2.476 25.593 16.329 1.00 35.44 166 ASN A N 1
ATOM 1323 C CA . ASN A 1 166 ? -2.147 26.912 16.884 1.00 35.44 166 ASN A CA 1
ATOM 1324 C C . ASN A 1 166 ? -0.706 27.012 17.409 1.00 35.44 166 ASN A C 1
ATOM 1326 O O . ASN A 1 166 ? -0.304 28.066 17.901 1.00 35.44 166 ASN A O 1
ATOM 1330 N N . ARG A 1 167 ? 0.063 25.924 17.353 1.00 40.12 167 ARG A N 1
ATOM 1331 C CA . ARG A 1 167 ? 1.499 25.930 17.597 1.00 40.12 167 ARG A CA 1
ATOM 1332 C C . ARG A 1 167 ? 2.147 25.770 16.238 1.00 40.12 167 ARG A C 1
ATOM 1334 O O . ARG A 1 167 ? 2.333 24.650 15.781 1.00 40.12 167 ARG A O 1
ATOM 1341 N N . GLU A 1 168 ? 2.470 26.892 15.601 1.00 34.59 168 GLU A N 1
ATOM 1342 C CA . GLU A 1 168 ? 3.538 26.896 14.606 1.00 34.59 168 GLU A CA 1
ATOM 1343 C C . GLU A 1 168 ? 4.714 26.153 15.249 1.00 34.59 168 GLU A C 1
ATOM 1345 O O . GLU A 1 168 ? 5.297 26.608 16.239 1.00 34.59 168 GLU A O 1
ATOM 1350 N N . LEU A 1 169 ? 4.956 24.929 14.780 1.00 38.47 169 LEU A N 1
ATOM 1351 C CA . LEU A 1 169 ? 6.206 24.244 15.031 1.00 38.47 169 LEU A CA 1
ATOM 1352 C C . LEU A 1 169 ? 7.253 25.219 14.512 1.00 38.47 169 LEU A C 1
ATOM 1354 O O . LEU A 1 169 ? 7.172 25.649 13.365 1.00 38.47 169 LEU A O 1
ATOM 1358 N N . ALA A 1 170 ? 8.154 25.657 15.387 1.00 36.00 170 ALA A N 1
ATOM 1359 C CA . ALA A 1 170 ? 9.321 26.389 14.945 1.00 36.00 170 ALA A CA 1
ATOM 1360 C C . ALA A 1 170 ? 10.060 25.449 13.988 1.00 36.00 170 ALA A C 1
ATOM 1362 O O . ALA A 1 170 ? 10.697 24.495 14.437 1.00 36.00 170 ALA A O 1
ATOM 1363 N N . ASP A 1 171 ? 9.864 25.665 12.688 1.00 33.16 171 ASP A N 1
ATOM 1364 C CA . ASP A 1 171 ? 10.622 25.029 11.628 1.00 33.16 171 ASP A CA 1
ATOM 1365 C C . ASP A 1 171 ? 12.082 25.418 11.866 1.00 33.16 171 ASP A C 1
ATOM 1367 O O . ASP A 1 171 ? 12.515 26.533 11.572 1.00 33.16 171 ASP A O 1
ATOM 1371 N N . ASP A 1 172 ? 12.833 24.512 12.489 1.00 33.97 172 ASP A N 1
ATOM 1372 C CA . ASP A 1 172 ? 14.285 24.559 12.463 1.00 33.97 172 ASP A CA 1
ATOM 1373 C C . ASP A 1 172 ? 14.671 24.049 11.071 1.00 33.97 172 ASP A C 1
ATOM 1375 O O . ASP A 1 172 ? 14.837 22.851 10.830 1.00 33.97 172 ASP A O 1
ATOM 1379 N N . ASP A 1 173 ? 14.675 24.985 10.121 1.00 36.56 173 ASP A N 1
ATOM 1380 C CA . ASP A 1 173 ? 15.238 24.838 8.786 1.00 36.56 173 ASP A CA 1
ATOM 1381 C C . ASP A 1 173 ? 16.663 24.295 8.920 1.00 36.56 173 ASP A C 1
ATOM 1383 O O . ASP A 1 173 ? 17.598 25.068 9.102 1.00 36.56 173 ASP A O 1
ATOM 1387 N N . ASN A 1 174 ? 16.848 22.975 8.840 1.00 35.09 174 ASN A N 1
ATOM 1388 C CA . ASN A 1 174 ? 18.054 22.354 8.301 1.00 35.09 174 ASN A CA 1
ATOM 1389 C C . ASN A 1 174 ? 17.837 20.862 8.010 1.00 35.09 174 ASN A C 1
ATOM 1391 O O . ASN A 1 174 ? 17.668 20.027 8.896 1.00 35.09 174 ASN A O 1
ATOM 1395 N N . ASN A 1 175 ? 17.915 20.543 6.717 1.00 42.66 175 ASN A N 1
ATOM 1396 C CA . ASN A 1 175 ? 18.151 19.211 6.171 1.00 42.66 175 ASN A CA 1
ATOM 1397 C C . ASN A 1 175 ? 19.241 18.460 6.955 1.00 42.66 175 ASN A C 1
ATOM 1399 O O . ASN A 1 175 ? 20.415 18.784 6.795 1.00 42.66 175 ASN A O 1
ATOM 1403 N N . ASP A 1 176 ? 18.885 17.397 7.680 1.00 32.97 176 ASP A N 1
ATOM 1404 C CA . ASP A 1 176 ? 19.615 16.132 7.553 1.00 32.97 176 ASP A CA 1
ATOM 1405 C C . ASP A 1 176 ? 18.823 14.948 8.128 1.00 32.97 176 ASP A C 1
ATOM 1407 O O . ASP A 1 176 ? 18.452 14.903 9.302 1.00 32.97 176 ASP A O 1
ATOM 1411 N N . SER A 1 177 ? 18.591 13.937 7.296 1.00 42.44 177 SER A N 1
ATOM 1412 C CA . SER A 1 177 ? 17.872 12.705 7.627 1.00 42.44 177 SER A CA 1
ATOM 1413 C C . SER A 1 177 ? 18.750 11.718 8.407 1.00 42.44 177 SER A C 1
ATOM 1415 O O . SER A 1 177 ? 18.889 10.555 8.023 1.00 42.44 177 SER A O 1
ATOM 1417 N N . THR A 1 178 ? 19.374 12.154 9.503 1.00 36.72 178 THR A N 1
ATOM 1418 C CA . THR A 1 178 ? 20.209 11.282 10.337 1.00 36.72 178 THR A CA 1
ATOM 1419 C C . THR A 1 178 ? 19.868 11.424 11.818 1.00 36.72 178 THR A C 1
ATOM 1421 O O . THR A 1 178 ? 20.281 12.357 12.492 1.00 36.72 178 THR A O 1
ATOM 1424 N N . ARG A 1 179 ? 19.110 10.439 12.327 1.00 39.38 179 ARG A N 1
ATOM 1425 C CA . ARG A 1 179 ? 19.104 9.964 13.724 1.00 39.38 179 ARG A CA 1
ATOM 1426 C C . ARG A 1 179 ? 19.298 11.083 14.757 1.00 39.38 179 ARG A C 1
ATOM 1428 O O . ARG A 1 179 ? 20.434 11.302 15.165 1.00 39.38 179 ARG A O 1
ATOM 1435 N N . LEU A 1 180 ? 18.196 11.726 15.176 1.00 39.94 180 LEU A N 1
ATOM 1436 C CA . LEU A 1 180 ? 18.103 12.723 16.261 1.00 39.94 180 LEU A CA 1
ATOM 1437 C C . LEU A 1 180 ? 19.284 12.611 17.240 1.00 39.94 180 LEU A C 1
ATOM 1439 O O . LEU A 1 180 ? 19.277 11.790 18.164 1.00 39.94 180 LEU A O 1
ATOM 1443 N N . LYS A 1 181 ? 20.343 13.392 16.999 1.00 41.31 181 LYS A N 1
ATOM 1444 C CA . LYS A 1 181 ? 21.504 13.438 17.885 1.00 41.31 181 LYS A CA 1
ATOM 1445 C C . LYS A 1 181 ? 21.071 14.231 19.106 1.00 41.31 181 LYS A C 1
ATOM 1447 O O . LYS A 1 181 ? 21.157 15.452 19.117 1.00 41.31 181 LYS A O 1
ATOM 1452 N N . ILE A 1 182 ? 20.572 13.525 20.119 1.00 54.12 182 ILE A N 1
ATOM 1453 C CA . ILE A 1 182 ? 20.339 14.094 21.448 1.00 54.12 182 ILE A CA 1
ATOM 1454 C C . ILE A 1 182 ? 21.661 14.739 21.870 1.00 54.12 182 ILE A C 1
ATOM 1456 O O . ILE A 1 182 ? 22.674 14.036 21.982 1.00 54.12 182 ILE A O 1
ATOM 1460 N N . SER A 1 183 ? 21.664 16.066 22.019 1.00 65.25 183 SER A N 1
ATOM 1461 C CA . SER A 1 183 ? 22.853 16.822 22.400 1.00 65.25 183 SER A CA 1
ATOM 1462 C C . SER A 1 183 ? 23.399 16.287 23.724 1.00 65.25 183 SER A C 1
ATOM 1464 O O . SER A 1 183 ? 22.651 15.825 24.589 1.00 65.25 183 SER A O 1
ATOM 1466 N N . ASP A 1 184 ? 24.716 16.316 23.912 1.00 62.22 184 ASP A N 1
ATOM 1467 C CA . ASP A 1 184 ? 25.300 15.761 25.137 1.00 62.22 184 ASP A CA 1
ATOM 1468 C C . ASP A 1 184 ? 24.816 16.516 26.389 1.00 62.22 184 ASP A C 1
ATOM 1470 O O . ASP A 1 184 ? 24.638 15.911 27.443 1.00 62.22 184 ASP A O 1
ATOM 1474 N N . GLU A 1 185 ? 24.428 17.788 26.250 1.00 59.44 185 GLU A N 1
ATOM 1475 C CA . GLU A 1 185 ? 23.721 18.545 27.289 1.00 59.44 185 GLU A CA 1
ATOM 1476 C C . GLU A 1 185 ? 22.337 17.976 27.634 1.00 59.44 185 GLU A C 1
ATOM 1478 O O . GLU A 1 185 ? 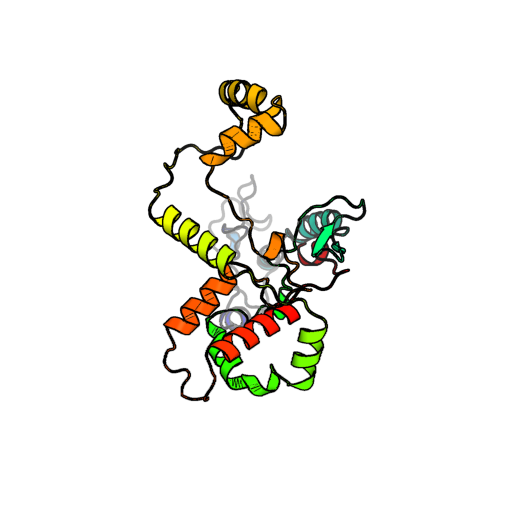21.979 17.912 28.812 1.00 59.44 185 GLU A O 1
ATOM 1483 N N . THR A 1 186 ? 21.547 17.534 26.647 1.00 58.66 186 THR A N 1
ATOM 1484 C CA . THR A 1 186 ? 20.245 16.902 26.926 1.00 58.66 186 THR A CA 1
ATOM 1485 C C . THR A 1 186 ? 20.420 15.535 27.572 1.00 58.66 186 THR A C 1
ATOM 1487 O O . THR A 1 186 ? 19.671 15.216 28.493 1.00 58.66 186 THR A O 1
ATOM 1490 N N . LYS A 1 187 ? 21.456 14.767 27.205 1.00 64.19 187 LYS A N 1
ATOM 1491 C CA . LYS A 1 187 ? 21.805 13.524 27.918 1.00 64.19 187 LYS A CA 1
ATOM 1492 C C . LYS A 1 187 ? 22.199 13.798 29.368 1.00 64.19 187 LYS A C 1
ATOM 1494 O O . LYS A 1 187 ? 21.692 13.118 30.252 1.00 64.19 187 LYS A O 1
ATOM 1499 N N . ILE A 1 188 ? 23.034 14.810 29.624 1.00 62.62 188 ILE A N 1
ATOM 1500 C CA . ILE A 1 188 ? 23.449 15.221 30.979 1.00 62.62 188 ILE A CA 1
ATOM 1501 C C . ILE A 1 188 ? 22.251 15.691 31.819 1.00 62.62 188 ILE A C 1
ATOM 1503 O O . ILE A 1 188 ? 22.223 15.470 33.025 1.00 62.62 188 ILE A O 1
ATOM 1507 N N . ARG A 1 189 ? 21.236 16.310 31.202 1.00 63.03 189 ARG A N 1
ATOM 1508 C CA . ARG A 1 189 ? 19.992 16.703 31.889 1.00 63.03 189 ARG A CA 1
ATOM 1509 C C . ARG A 1 189 ? 19.006 15.545 32.083 1.00 63.03 189 ARG A C 1
ATOM 1511 O O . ARG A 1 189 ? 18.242 15.570 33.043 1.00 63.03 189 ARG A O 1
ATOM 1518 N N . MET A 1 190 ? 19.020 14.530 31.214 1.00 60.94 190 MET A N 1
ATOM 1519 C CA . MET A 1 190 ? 18.167 13.336 31.318 1.00 60.94 190 MET A CA 1
ATOM 1520 C C . MET A 1 190 ? 18.710 12.284 32.289 1.00 60.94 190 MET A C 1
ATOM 1522 O O . MET A 1 190 ? 17.919 11.603 32.943 1.00 60.94 190 MET A O 1
ATOM 1526 N N . THR A 1 191 ? 20.031 12.134 32.411 1.00 67.06 191 THR A N 1
ATOM 1527 C CA . THR A 1 191 ? 20.649 11.111 33.272 1.00 67.06 191 THR A CA 1
ATOM 1528 C C . THR A 1 191 ? 20.221 11.186 34.747 1.00 67.06 191 THR A C 1
ATOM 1530 O O . THR A 1 191 ? 19.960 10.124 35.314 1.00 67.06 191 THR A O 1
ATOM 1533 N N . PRO A 1 192 ? 20.033 12.361 35.387 1.00 68.19 192 PRO A N 1
ATOM 1534 C CA . PRO A 1 192 ? 19.516 12.442 36.754 1.00 68.19 192 PRO A CA 1
ATOM 1535 C C . PRO A 1 192 ? 18.068 11.955 36.856 1.00 68.19 192 PRO A C 1
ATOM 1537 O O . PRO A 1 192 ? 17.723 11.252 37.801 1.00 68.19 192 PRO A O 1
ATOM 1540 N N . PHE A 1 193 ? 17.233 12.267 35.858 1.00 65.12 193 PHE A N 1
ATOM 1541 C CA . PHE A 1 193 ? 15.836 11.835 35.817 1.00 65.12 193 PHE A CA 1
ATOM 1542 C C . PHE A 1 193 ? 15.719 10.314 35.629 1.00 65.12 193 PHE A C 1
ATOM 1544 O O . PHE A 1 193 ? 14.945 9.656 36.327 1.00 65.12 193 PHE A O 1
ATOM 1551 N N . ILE A 1 194 ? 16.551 9.732 34.756 1.00 67.75 194 ILE A N 1
ATOM 1552 C CA . ILE A 1 194 ? 16.643 8.279 34.535 1.00 67.75 194 ILE A CA 1
ATOM 1553 C C . ILE A 1 194 ? 17.169 7.549 35.784 1.00 67.75 194 ILE A C 1
ATOM 1555 O O . ILE A 1 194 ? 16.770 6.418 36.048 1.00 67.75 194 ILE A O 1
ATOM 1559 N N . ASN A 1 195 ? 17.978 8.200 36.614 1.00 75.25 195 ASN A N 1
ATOM 1560 C CA . ASN A 1 195 ? 18.523 7.586 37.826 1.00 75.25 195 ASN A CA 1
ATOM 1561 C C . ASN A 1 195 ? 17.678 7.830 39.091 1.00 75.25 195 ASN A C 1
ATOM 1563 O O . ASN A 1 195 ? 17.996 7.284 40.147 1.00 75.25 195 ASN A O 1
ATOM 1567 N N . TYR A 1 196 ? 16.601 8.623 39.022 1.00 75.31 196 TYR A N 1
ATOM 1568 C CA . TYR A 1 196 ? 15.688 8.792 40.156 1.00 75.31 196 TYR A CA 1
ATOM 1569 C C . TYR A 1 196 ? 14.831 7.549 40.417 1.00 75.31 196 TYR A C 1
ATOM 1571 O O . TYR A 1 196 ? 14.381 6.877 39.488 1.00 75.31 196 TYR A O 1
ATOM 1579 N N . SER A 1 197 ? 14.564 7.288 41.702 1.00 74.75 197 SER A N 1
ATOM 1580 C CA . SER A 1 197 ? 13.586 6.291 42.143 1.00 74.75 197 SER A CA 1
ATOM 1581 C C . SER A 1 197 ? 12.171 6.675 41.698 1.00 74.75 197 SER A C 1
ATOM 1583 O O . SER A 1 197 ? 11.868 7.858 41.514 1.00 74.75 197 SER A O 1
ATOM 1585 N N . HIS A 1 198 ? 11.304 5.670 41.543 1.00 68.25 198 HIS A N 1
ATOM 1586 C CA . HIS A 1 198 ? 9.925 5.840 41.072 1.00 68.25 198 HIS A CA 1
ATOM 1587 C C . HIS A 1 198 ? 9.172 6.929 41.861 1.00 68.25 198 HIS A C 1
ATOM 1589 O O . HIS A 1 198 ? 8.634 7.861 41.267 1.00 68.25 198 HIS A O 1
ATOM 1595 N N . ASP A 1 199 ? 9.282 6.903 43.191 1.00 73.94 199 ASP A N 1
ATOM 1596 C CA . ASP A 1 199 ? 8.620 7.849 44.102 1.00 73.94 199 ASP A CA 1
ATOM 1597 C C . ASP A 1 199 ? 9.046 9.311 43.891 1.00 73.94 199 ASP A C 1
ATOM 1599 O O . ASP A 1 199 ? 8.250 10.234 44.055 1.00 73.94 199 ASP A O 1
ATOM 1603 N N . LYS A 1 200 ? 10.311 9.555 43.511 1.00 71.75 200 LYS A N 1
ATOM 1604 C CA . LYS A 1 200 ? 10.804 10.913 43.226 1.00 71.75 200 LYS A CA 1
ATOM 1605 C C . LYS A 1 200 ? 10.353 11.404 41.858 1.00 71.75 200 LYS A C 1
ATOM 1607 O O . LYS A 1 200 ? 10.133 12.599 41.699 1.00 71.75 200 LYS A O 1
ATOM 1612 N N . ARG A 1 201 ? 10.198 10.512 40.876 1.00 67.69 201 ARG A N 1
ATOM 1613 C CA . ARG A 1 201 ? 9.679 10.880 39.549 1.00 67.69 201 ARG A CA 1
ATOM 1614 C C . ARG A 1 201 ? 8.211 11.286 39.607 1.00 67.69 201 ARG A C 1
ATOM 1616 O O . ARG A 1 201 ? 7.835 12.247 38.943 1.00 67.69 201 ARG A O 1
ATOM 1623 N N . GLU A 1 202 ? 7.406 10.617 40.431 1.00 67.81 202 GLU A N 1
ATOM 1624 C CA . GLU A 1 202 ? 5.982 10.944 40.591 1.00 67.81 202 GLU A CA 1
ATOM 1625 C C . GLU A 1 202 ? 5.743 12.376 41.082 1.00 67.81 202 GLU A C 1
ATOM 1627 O O . GLU A 1 202 ? 4.797 13.024 40.638 1.00 67.81 202 GLU A O 1
ATOM 1632 N N . GLN A 1 203 ? 6.646 12.925 41.899 1.00 71.38 203 GLN A N 1
ATOM 1633 C CA . GLN A 1 203 ? 6.566 14.315 42.368 1.00 71.38 203 GLN A CA 1
ATOM 1634 C C . GLN A 1 203 ? 6.638 15.330 41.218 1.00 71.38 203 GLN A C 1
ATOM 1636 O O . GLN A 1 203 ? 6.018 16.392 41.286 1.00 71.38 203 GLN A O 1
ATOM 1641 N N . TYR A 1 204 ? 7.345 14.993 40.135 1.00 65.94 204 TYR A N 1
ATOM 1642 C CA . TYR A 1 204 ? 7.457 15.834 38.943 1.00 65.94 204 TYR A CA 1
ATOM 1643 C C . TYR A 1 204 ? 6.314 15.612 37.940 1.00 65.94 204 TYR A C 1
ATOM 1645 O O . TYR A 1 204 ? 6.123 16.441 37.052 1.00 65.94 204 TYR A O 1
ATOM 1653 N N . ASN A 1 205 ? 5.497 14.562 38.099 1.00 65.00 205 ASN A N 1
ATOM 1654 C CA . ASN A 1 205 ? 4.370 14.279 37.202 1.00 65.00 205 ASN A CA 1
ATOM 1655 C C . ASN A 1 205 ? 3.191 15.253 37.372 1.00 65.00 205 ASN A C 1
ATOM 1657 O O . ASN A 1 205 ? 2.337 15.327 36.491 1.00 65.00 205 ASN A O 1
ATOM 1661 N N . HIS A 1 206 ? 3.137 16.032 38.459 1.00 60.25 206 HIS A N 1
ATOM 1662 C CA . HIS A 1 206 ? 2.040 16.975 38.718 1.00 60.25 206 HIS A CA 1
ATOM 1663 C C . HIS A 1 206 ? 1.920 18.111 37.683 1.00 60.25 206 HIS A C 1
ATOM 1665 O O . HIS A 1 206 ? 0.833 18.664 37.525 1.00 60.25 206 HIS A O 1
ATOM 1671 N N . GLY A 1 207 ? 3.002 18.441 36.965 1.00 59.28 207 GLY A N 1
ATOM 1672 C CA . GLY A 1 207 ? 3.014 19.444 35.888 1.00 59.28 207 GLY A CA 1
ATOM 1673 C C . GLY A 1 207 ? 3.134 18.861 34.476 1.00 59.28 207 GLY A C 1
ATOM 1674 O O . GLY A 1 207 ? 3.115 19.613 33.503 1.00 59.28 207 GLY A O 1
ATOM 1675 N N . VAL A 1 208 ? 3.271 17.537 34.347 1.00 60.19 208 VAL A N 1
ATOM 1676 C CA . VAL A 1 208 ? 3.413 16.880 33.045 1.00 60.19 208 VAL A CA 1
ATOM 1677 C C . VAL A 1 208 ? 2.037 16.755 32.407 1.00 60.19 208 VAL A C 1
ATOM 1679 O O . VAL A 1 208 ? 1.091 16.211 32.979 1.00 60.19 208 VAL A O 1
ATOM 1682 N N . VAL A 1 209 ? 1.927 17.276 31.191 1.00 58.00 209 VAL A N 1
ATOM 1683 C CA . VAL A 1 209 ? 0.748 17.106 30.351 1.00 58.00 209 VAL A CA 1
ATOM 1684 C C . VAL A 1 209 ? 0.534 15.606 30.129 1.00 58.00 209 VAL A C 1
ATOM 1686 O O . VAL A 1 209 ? 1.395 14.943 29.558 1.00 58.00 209 VAL A O 1
ATOM 1689 N N . LYS A 1 210 ? -0.592 15.063 30.612 1.00 60.00 210 LYS A N 1
ATOM 1690 C CA . LYS A 1 210 ? -0.932 13.639 30.463 1.00 60.00 210 LYS A CA 1
ATOM 1691 C C . LYS A 1 210 ? -1.075 13.270 28.988 1.00 60.00 210 LYS A C 1
ATOM 1693 O O . LYS A 1 210 ? -2.152 13.409 28.430 1.00 60.00 210 LYS A O 1
ATOM 1698 N N . PHE A 1 211 ? -0.013 12.781 28.366 1.00 61.50 211 PHE A N 1
ATOM 1699 C CA . PHE A 1 211 ? -0.090 12.232 27.022 1.00 61.50 211 PHE A CA 1
ATOM 1700 C C . PHE A 1 211 ? -1.007 11.002 27.033 1.00 61.50 211 PHE A C 1
ATOM 1702 O O . PHE A 1 211 ? -0.818 10.100 27.848 1.00 61.50 211 PHE A O 1
ATOM 1709 N N . TYR A 1 212 ? -2.018 10.989 26.166 1.00 68.50 212 TYR A N 1
ATOM 1710 C CA . TYR A 1 212 ? -2.804 9.786 25.919 1.00 68.50 212 TYR A CA 1
ATOM 1711 C C . TYR A 1 212 ? -2.270 9.159 24.643 1.00 68.50 212 TYR A C 1
ATOM 1713 O O . TYR A 1 212 ? -2.093 9.853 23.645 1.00 68.50 212 TYR A O 1
ATOM 1721 N N . SER A 1 213 ? -2.029 7.857 24.687 1.00 71.56 213 SER A N 1
ATOM 1722 C CA . SER A 1 213 ? -1.724 7.067 23.500 1.00 71.56 213 SER A CA 1
ATOM 1723 C C . SER A 1 213 ? -2.924 7.041 22.544 1.00 71.56 213 SER A C 1
ATOM 1725 O O . SER A 1 213 ? -4.052 7.277 22.988 1.00 71.56 213 SER A O 1
ATOM 1727 N N . PRO A 1 214 ? -2.744 6.712 21.258 1.00 78.94 214 PRO A N 1
ATOM 1728 C CA . PRO A 1 214 ? -3.857 6.393 20.368 1.00 78.94 214 PRO A CA 1
ATOM 1729 C C . PRO A 1 214 ? -4.758 5.288 20.946 1.00 78.94 214 PRO A C 1
ATOM 1731 O O . PRO A 1 214 ? -4.340 4.486 21.786 1.00 78.94 214 PRO A O 1
ATOM 1734 N N . VAL A 1 215 ? -6.023 5.239 20.517 1.00 80.44 215 VAL A N 1
ATOM 1735 C CA . VAL A 1 215 ? -6.970 4.202 20.979 1.00 80.44 215 VAL A CA 1
ATOM 1736 C C . VAL A 1 215 ? -6.508 2.814 20.528 1.00 80.44 215 VAL A C 1
ATOM 1738 O O . VAL A 1 215 ? -6.508 1.892 21.332 1.00 80.44 215 VAL A O 1
ATOM 1741 N N . THR A 1 216 ? -6.007 2.698 19.296 1.00 81.44 216 THR A N 1
ATOM 1742 C CA . THR A 1 216 ? -5.524 1.437 18.706 1.00 81.44 216 THR A CA 1
ATOM 1743 C C . THR A 1 216 ? -4.301 0.836 19.403 1.00 81.44 216 THR A C 1
ATOM 1745 O O . THR A 1 216 ? -4.005 -0.336 19.203 1.00 81.44 216 THR A O 1
ATOM 1748 N N . GLN A 1 217 ? -3.591 1.619 20.225 1.00 82.69 217 GLN A N 1
ATOM 1749 C CA . GLN A 1 217 ? -2.453 1.129 21.003 1.00 82.69 217 GLN A CA 1
ATOM 1750 C C . GLN A 1 217 ? -2.891 0.390 22.275 1.00 82.69 217 GLN A C 1
ATOM 1752 O O . GLN A 1 217 ? -2.235 -0.568 22.678 1.00 82.69 217 GLN A O 1
ATOM 1757 N N . ASP A 1 218 ? -3.972 0.845 22.909 1.00 81.25 218 ASP A N 1
ATOM 1758 C CA . ASP A 1 218 ? -4.473 0.236 24.147 1.00 81.25 218 ASP A CA 1
ATOM 1759 C C . ASP A 1 218 ? -5.500 -0.861 23.836 1.00 81.25 218 ASP A C 1
ATOM 1761 O O . ASP A 1 218 ? -5.542 -1.887 24.512 1.00 81.25 218 ASP A O 1
ATOM 1765 N N . ASP A 1 219 ? -6.294 -0.655 22.783 1.00 83.00 219 ASP A N 1
ATOM 1766 C CA . ASP A 1 219 ? -7.366 -1.542 22.358 1.00 83.00 219 ASP A CA 1
ATOM 1767 C C . ASP A 1 219 ? -7.102 -2.093 20.956 1.00 83.00 219 ASP A C 1
ATOM 1769 O O . ASP A 1 219 ? -6.955 -1.347 19.987 1.00 83.00 219 ASP A O 1
ATOM 1773 N N . LEU A 1 220 ? -7.114 -3.422 20.829 1.00 83.62 220 LEU A N 1
ATOM 1774 C CA . LEU A 1 220 ? -6.861 -4.084 19.555 1.00 83.62 220 LEU A CA 1
ATOM 1775 C C . LEU A 1 220 ? -8.066 -3.899 18.605 1.00 83.62 220 LEU A C 1
ATOM 1777 O O . LEU A 1 220 ? -9.176 -4.324 18.945 1.00 83.62 220 LEU A O 1
ATOM 1781 N N . PRO A 1 221 ? -7.893 -3.343 17.391 1.00 85.38 221 PRO A N 1
ATOM 1782 C CA . PRO A 1 221 ? -9.007 -3.019 16.491 1.00 85.38 221 PRO A CA 1
ATOM 1783 C C . PRO A 1 221 ? -9.807 -4.243 16.029 1.00 85.38 221 PRO A C 1
ATOM 1785 O O . PRO A 1 221 ? -10.966 -4.105 15.656 1.00 85.38 221 PRO A O 1
ATOM 1788 N N . ALA A 1 222 ? -9.223 -5.444 16.074 1.00 83.75 222 ALA A N 1
ATOM 1789 C CA . ALA A 1 222 ? -9.912 -6.682 15.716 1.00 83.75 222 ALA A CA 1
ATOM 1790 C C . ALA A 1 222 ? -10.815 -7.230 16.840 1.00 83.75 222 ALA A C 1
ATOM 1792 O O . ALA A 1 222 ? -11.757 -7.972 16.561 1.00 83.75 222 ALA A O 1
ATOM 1793 N N . SER A 1 223 ? -10.545 -6.891 18.108 1.00 83.50 223 SER A N 1
ATOM 1794 C CA . SER A 1 223 ? -11.274 -7.428 19.270 1.00 83.50 223 SER A CA 1
ATOM 1795 C C . SER A 1 223 ? -12.224 -6.433 19.920 1.00 83.50 223 SER A C 1
ATOM 1797 O O . SER A 1 223 ? -13.067 -6.846 20.718 1.00 83.50 223 SER A O 1
ATOM 1799 N N . ASN A 1 224 ? -12.073 -5.146 19.611 1.00 84.12 224 ASN A N 1
ATOM 1800 C CA . ASN A 1 224 ? -12.715 -4.055 20.320 1.00 84.12 224 ASN A CA 1
ATOM 1801 C C . ASN A 1 224 ? -13.466 -3.143 19.341 1.00 84.12 224 ASN A C 1
ATOM 1803 O O . ASN A 1 224 ? -12.877 -2.443 18.516 1.00 84.12 224 ASN A O 1
ATOM 1807 N N . LEU A 1 225 ? -14.799 -3.132 19.436 1.00 82.06 225 LEU A N 1
ATOM 1808 C CA . LEU A 1 225 ? -15.628 -2.319 18.551 1.00 82.06 225 LEU A CA 1
ATOM 1809 C C . LEU A 1 225 ? -15.489 -0.836 18.918 1.00 82.06 225 LEU A C 1
ATOM 1811 O O . LEU A 1 225 ? -15.832 -0.434 20.029 1.00 82.06 225 LEU A O 1
ATOM 1815 N N . GLY A 1 226 ? -15.058 -0.027 17.949 1.00 77.19 226 GLY A N 1
ATOM 1816 C CA . GLY A 1 226 ? -14.823 1.409 18.132 1.00 77.19 226 GLY A CA 1
ATOM 1817 C C . GLY A 1 226 ? -13.360 1.774 18.397 1.00 77.19 226 GLY A C 1
ATOM 1818 O O . GLY A 1 226 ? -13.044 2.963 18.424 1.00 77.19 226 GLY A O 1
ATOM 1819 N N . ALA A 1 227 ? -12.464 0.785 18.502 1.00 84.31 227 ALA A N 1
ATOM 1820 C CA . ALA A 1 227 ? -11.021 0.998 18.453 1.00 84.31 227 ALA A CA 1
ATOM 1821 C C . ALA A 1 227 ? -10.590 1.316 17.012 1.00 84.31 227 ALA A C 1
ATOM 1823 O O . ALA A 1 227 ? -10.123 0.458 16.267 1.00 84.31 227 ALA A O 1
ATOM 1824 N N . ILE A 1 228 ? -10.825 2.559 16.597 1.00 86.94 228 ILE A N 1
ATOM 1825 C CA . ILE A 1 228 ? -10.475 3.069 15.270 1.00 86.94 228 ILE A CA 1
ATOM 1826 C C . ILE A 1 228 ? -9.375 4.123 15.359 1.00 86.94 228 ILE A C 1
ATOM 1828 O O . ILE A 1 228 ? -9.147 4.732 16.406 1.00 86.94 228 ILE A O 1
ATOM 1832 N N . THR A 1 229 ? -8.706 4.365 14.236 1.00 87.56 229 THR A N 1
ATOM 1833 C CA . THR A 1 229 ? -7.720 5.441 14.127 1.00 87.56 229 THR A CA 1
ATOM 1834 C C . THR A 1 229 ? -8.384 6.814 14.150 1.00 87.56 229 THR A C 1
ATOM 1836 O O . THR A 1 229 ? -9.510 6.999 13.681 1.00 87.56 229 THR A O 1
ATOM 1839 N N . GLU A 1 230 ? -7.652 7.810 14.645 1.00 82.88 230 GLU A N 1
ATOM 1840 C CA . GLU A 1 230 ? -8.119 9.201 14.732 1.00 82.88 230 GLU A CA 1
ATOM 1841 C C . GLU A 1 230 ? -8.513 9.760 13.362 1.00 82.88 230 GLU A C 1
ATOM 1843 O O . GLU A 1 230 ? -9.512 10.462 13.221 1.00 82.88 230 GLU A O 1
ATOM 1848 N N . ARG A 1 231 ? -7.776 9.366 12.320 1.00 86.75 231 ARG A N 1
ATOM 1849 C CA . ARG A 1 231 ? -8.081 9.734 10.939 1.00 86.75 231 ARG A CA 1
ATOM 1850 C C . ARG A 1 231 ? -9.456 9.225 10.504 1.00 86.75 231 ARG A C 1
ATOM 1852 O O . ARG A 1 231 ? -10.213 9.978 9.895 1.00 86.75 231 ARG A O 1
ATOM 1859 N N . LEU A 1 232 ? -9.776 7.956 10.769 1.00 88.00 232 LEU A N 1
ATOM 1860 C CA . LEU A 1 232 ? -11.072 7.386 10.392 1.00 88.00 232 LEU A CA 1
ATOM 1861 C C . LEU A 1 232 ? -12.207 8.046 11.183 1.00 88.00 232 LEU A C 1
ATOM 1863 O O . LEU A 1 232 ? -13.249 8.382 10.625 1.00 88.00 232 LEU A O 1
ATOM 1867 N N . ASP A 1 233 ? -11.967 8.289 12.465 1.00 86.81 233 ASP A N 1
ATOM 1868 C CA . ASP A 1 233 ? -12.883 8.958 13.381 1.00 86.81 233 ASP A CA 1
ATOM 1869 C C . ASP A 1 233 ? -13.201 10.400 12.933 1.00 86.81 233 ASP A C 1
ATOM 1871 O O . ASP A 1 233 ? -14.358 10.832 12.941 1.00 86.81 233 ASP A O 1
ATOM 1875 N N . ASP A 1 234 ? -12.206 11.132 12.434 1.00 87.12 234 ASP A N 1
ATOM 1876 C CA . ASP A 1 234 ? -12.398 12.464 11.857 1.00 87.12 234 ASP A CA 1
ATOM 1877 C C . ASP A 1 234 ? -13.163 12.433 10.529 1.00 87.12 234 ASP A C 1
ATOM 1879 O O . ASP A 1 234 ? -14.053 13.261 10.321 1.00 87.12 234 ASP A O 1
ATOM 1883 N N . LEU A 1 235 ? -12.903 11.451 9.658 1.00 88.44 235 LEU A N 1
ATOM 1884 C CA . LEU A 1 235 ? -13.683 11.264 8.428 1.00 88.44 235 LEU A CA 1
ATOM 1885 C C . LEU A 1 235 ? -15.160 10.996 8.733 1.00 88.44 235 LEU A C 1
ATOM 1887 O O . LEU A 1 235 ? -16.042 11.558 8.082 1.00 88.44 235 LEU A O 1
ATOM 1891 N N . ILE A 1 236 ? -15.443 10.156 9.734 1.00 88.12 236 ILE A N 1
ATOM 1892 C CA . ILE A 1 236 ? -16.812 9.883 10.184 1.00 88.12 236 ILE A CA 1
ATOM 1893 C C . ILE A 1 236 ? -17.467 11.186 10.646 1.00 88.12 236 ILE A C 1
ATOM 1895 O O . ILE A 1 236 ? -18.567 11.508 10.206 1.00 88.12 236 ILE A O 1
ATOM 1899 N N . ARG A 1 237 ? -16.796 11.983 11.483 1.00 85.25 237 ARG A N 1
ATOM 1900 C CA . ARG A 1 237 ? -17.354 13.252 11.980 1.00 85.25 237 ARG A CA 1
ATOM 1901 C C . ARG A 1 237 ? -17.614 14.272 10.891 1.00 85.25 237 ARG A C 1
ATOM 1903 O O . ARG A 1 237 ? -18.680 14.880 10.908 1.00 85.25 237 ARG A O 1
ATOM 1910 N N . ASN A 1 238 ? -16.665 14.456 9.976 1.00 87.94 238 ASN A N 1
ATOM 1911 C CA . ASN A 1 238 ? -16.806 15.384 8.855 1.00 87.94 238 ASN A CA 1
ATOM 1912 C C . ASN A 1 238 ? -18.016 15.015 7.997 1.00 87.94 238 ASN A C 1
ATOM 1914 O O . ASN A 1 238 ? -18.804 15.877 7.606 1.00 87.94 238 ASN A O 1
ATOM 1918 N N . TYR A 1 239 ? -18.232 13.717 7.793 1.00 85.75 239 TYR A N 1
ATOM 1919 C CA . TYR A 1 239 ? -19.418 13.236 7.110 1.00 85.75 239 TYR A CA 1
ATOM 1920 C C . TYR A 1 239 ? -20.709 13.514 7.897 1.00 85.75 239 TYR A C 1
ATOM 1922 O O . TYR A 1 239 ? -21.687 13.984 7.312 1.00 85.75 239 TYR A O 1
ATOM 1930 N N . MET A 1 240 ? -20.719 13.278 9.216 1.00 83.25 240 MET A N 1
ATOM 1931 C CA . MET A 1 240 ? -21.890 13.533 10.073 1.00 83.25 240 MET A CA 1
ATOM 1932 C C . MET A 1 240 ? -22.235 15.020 10.213 1.00 83.25 240 MET A C 1
ATOM 1934 O O . MET A 1 240 ? -23.403 15.344 10.429 1.00 83.25 240 MET A O 1
ATOM 1938 N N . SER A 1 241 ? -21.242 15.913 10.155 1.00 83.44 241 SER A N 1
ATOM 1939 C CA . SER A 1 241 ? -21.448 17.364 10.237 1.00 83.44 241 SER A CA 1
ATOM 1940 C C . SER A 1 241 ? -21.913 17.950 8.905 1.00 83.44 241 SER A C 1
ATOM 1942 O O . SER A 1 241 ? -22.768 18.831 8.889 1.00 83.44 241 SER A O 1
ATOM 1944 N N . THR A 1 242 ? -21.388 17.442 7.788 1.00 79.75 242 THR A N 1
ATOM 1945 C CA . THR A 1 242 ? -21.723 17.922 6.439 1.00 79.75 242 THR A CA 1
ATOM 1946 C C . THR A 1 242 ? -23.103 17.439 5.987 1.00 79.75 242 THR A C 1
ATOM 1948 O O . THR A 1 242 ? -23.843 18.174 5.333 1.00 79.75 242 THR A O 1
ATOM 1951 N N . ASN A 1 243 ? -23.485 16.213 6.358 1.00 70.19 243 ASN A N 1
ATOM 1952 C CA . ASN A 1 243 ? -24.744 15.594 5.949 1.00 70.19 243 ASN A CA 1
ATOM 1953 C C . ASN A 1 243 ? -25.787 15.586 7.075 1.00 70.19 243 ASN A C 1
ATOM 1955 O O . ASN A 1 243 ? -26.238 14.529 7.512 1.00 70.19 243 ASN A O 1
ATOM 1959 N N . ASP A 1 244 ? -26.270 16.765 7.478 1.00 57.59 244 ASP A N 1
ATOM 1960 C CA . ASP A 1 244 ? -27.456 16.871 8.351 1.00 57.59 244 ASP A CA 1
ATOM 1961 C C . ASP A 1 244 ? -28.739 16.320 7.682 1.00 57.59 244 ASP A C 1
ATOM 1963 O O . ASP A 1 244 ? -29.734 16.055 8.348 1.00 57.59 244 ASP A O 1
ATOM 1967 N N . LYS A 1 245 ? -28.704 16.065 6.362 1.00 53.38 245 LYS A N 1
ATOM 1968 C CA . LYS A 1 245 ? -29.780 15.450 5.562 1.00 53.38 245 LYS A CA 1
ATOM 1969 C C . LYS A 1 245 ? -29.622 13.931 5.380 1.00 53.38 245 LYS A C 1
ATOM 1971 O O . LYS A 1 245 ? -29.886 13.405 4.297 1.00 53.38 245 LYS A O 1
ATOM 1976 N N . LEU A 1 246 ? -29.266 13.205 6.440 1.00 56.84 246 LEU A N 1
ATOM 1977 C CA . LEU A 1 246 ? -29.448 11.739 6.528 1.00 56.84 246 LEU A CA 1
ATOM 1978 C C . LEU A 1 246 ? -30.936 11.306 6.416 1.00 56.84 246 LEU A C 1
ATOM 1980 O O . LEU A 1 246 ? -31.251 10.120 6.320 1.00 56.84 246 LEU A O 1
ATOM 1984 N N . ASP A 1 247 ? -31.853 12.275 6.348 1.00 49.81 247 ASP A N 1
ATOM 1985 C CA . ASP A 1 247 ? -33.309 12.127 6.291 1.00 49.81 247 ASP A CA 1
ATOM 1986 C C . ASP A 1 247 ? -33.871 11.286 5.139 1.00 49.81 247 ASP A C 1
ATOM 1988 O O . ASP A 1 247 ? -34.978 10.762 5.263 1.00 49.81 247 ASP A O 1
ATOM 1992 N N . ARG A 1 248 ? -33.156 11.101 4.019 1.00 53.47 248 ARG A N 1
ATOM 1993 C CA . ARG A 1 248 ? -33.720 10.314 2.903 1.00 53.47 248 ARG A CA 1
ATOM 1994 C C . ARG A 1 248 ? -33.854 8.817 3.221 1.00 53.47 248 ARG A C 1
ATOM 1996 O O . ARG A 1 248 ? -34.618 8.142 2.539 1.00 53.47 248 ARG A O 1
ATOM 2003 N N . THR A 1 249 ? -33.170 8.308 4.253 1.00 54.50 249 THR A N 1
ATOM 2004 C CA . THR A 1 249 ? -33.168 6.879 4.629 1.00 54.50 249 THR A CA 1
ATOM 2005 C C . THR A 1 249 ? -33.562 6.588 6.087 1.00 54.50 249 THR A C 1
ATOM 2007 O O . THR A 1 249 ? -33.509 5.426 6.489 1.00 54.50 249 THR A O 1
ATOM 2010 N N . LYS A 1 250 ? -34.007 7.587 6.874 1.00 61.06 250 LYS A N 1
ATOM 2011 C CA . LYS A 1 250 ? -34.389 7.442 8.304 1.00 61.06 250 LYS A CA 1
ATOM 2012 C C . LYS A 1 250 ? -33.319 6.754 9.179 1.00 61.06 250 LYS A C 1
ATOM 2014 O O . LYS A 1 250 ? -33.663 5.961 10.053 1.00 61.06 250 LYS A O 1
ATOM 2019 N N . MET A 1 251 ? -32.029 7.002 8.952 1.00 66.88 251 MET A N 1
ATOM 2020 C CA . MET A 1 251 ? -30.981 6.393 9.782 1.00 66.88 251 MET A CA 1
ATOM 2021 C C . MET A 1 251 ? -30.522 7.350 10.891 1.00 66.88 251 MET A C 1
ATOM 2023 O O . MET A 1 251 ? -30.177 8.497 10.616 1.0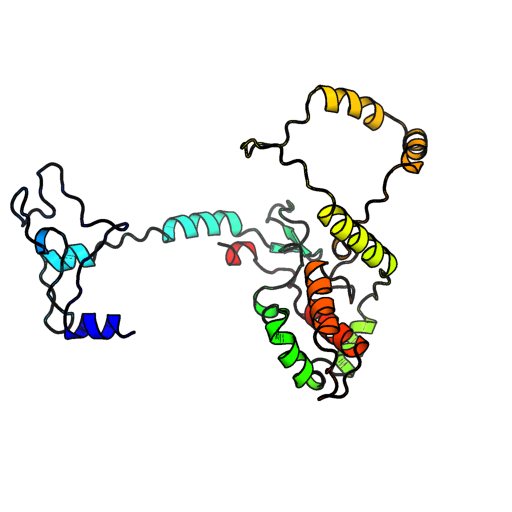0 66.88 251 MET A O 1
ATOM 2027 N N . ASP A 1 252 ? -30.494 6.864 12.137 1.00 77.12 252 ASP A N 1
ATOM 2028 C CA . ASP A 1 252 ? -29.943 7.601 13.282 1.00 77.12 252 ASP A CA 1
ATOM 2029 C C . ASP A 1 252 ? -28.416 7.771 13.151 1.00 77.12 252 ASP A C 1
ATOM 2031 O O . ASP A 1 252 ? -27.714 6.871 12.675 1.00 77.12 252 ASP A O 1
ATOM 2035 N N . LYS A 1 253 ? -27.883 8.906 13.625 1.00 80.50 253 LYS A N 1
ATOM 2036 C CA . LYS A 1 253 ? -26.442 9.220 13.596 1.00 80.50 253 LYS A CA 1
ATOM 2037 C C . LYS A 1 253 ? -25.630 8.157 14.348 1.00 80.50 253 LYS A C 1
ATOM 2039 O O . LYS A 1 253 ? -24.590 7.721 13.858 1.00 80.50 253 LYS A O 1
ATOM 2044 N N . ASN A 1 254 ? -26.149 7.652 15.470 1.00 81.38 254 ASN A N 1
ATOM 2045 C CA . ASN A 1 254 ? -25.492 6.585 16.234 1.00 81.38 254 ASN A CA 1
ATOM 2046 C C . ASN A 1 254 ? -25.471 5.250 15.478 1.00 81.38 254 ASN A C 1
ATOM 2048 O O . ASN A 1 254 ? -24.525 4.476 15.605 1.00 81.38 254 ASN A O 1
ATOM 2052 N N . THR A 1 255 ? -26.517 4.952 14.704 1.00 81.81 255 THR A N 1
ATOM 2053 C CA . THR A 1 255 ? -26.587 3.732 13.888 1.00 81.81 255 THR A CA 1
ATOM 2054 C C . THR A 1 255 ? -25.610 3.807 12.717 1.00 81.81 255 THR A C 1
ATOM 2056 O O . THR A 1 255 ? -24.941 2.819 12.423 1.00 81.81 255 THR A O 1
ATOM 2059 N N . CYS A 1 256 ? -25.452 4.989 12.112 1.00 83.38 256 CYS A N 1
ATOM 2060 C CA . CYS A 1 256 ? -24.433 5.244 11.092 1.00 83.38 256 CYS A CA 1
ATOM 2061 C C . CYS A 1 256 ? -23.017 5.019 11.631 1.00 83.38 256 CYS A C 1
ATOM 2063 O O . CYS A 1 256 ? -22.219 4.315 11.018 1.00 83.38 256 CYS A O 1
ATOM 2065 N N . GLU A 1 257 ? -22.723 5.577 12.805 1.00 85.12 257 GLU A N 1
ATOM 2066 C CA . GLU A 1 257 ? -21.426 5.424 13.459 1.00 85.12 257 GLU A CA 1
ATOM 2067 C C . GLU A 1 257 ? -21.136 3.945 13.768 1.00 85.12 257 GLU A C 1
ATOM 2069 O O . GLU A 1 257 ? -20.091 3.421 13.386 1.00 85.12 257 GLU A O 1
ATOM 2074 N N . LYS A 1 258 ? -22.105 3.228 14.354 1.00 83.88 258 LYS A N 1
ATOM 2075 C CA . LYS A 1 258 ? -21.999 1.780 14.605 1.00 83.88 258 LYS A CA 1
ATOM 2076 C C . LYS A 1 258 ? -21.777 0.973 13.328 1.00 83.88 258 LYS A C 1
ATOM 2078 O O . LYS A 1 258 ? -20.988 0.033 13.339 1.00 83.88 258 LYS A O 1
ATOM 2083 N N . MET A 1 259 ? -22.449 1.330 12.232 1.00 85.56 259 MET A N 1
ATOM 2084 C CA . MET A 1 259 ? -22.273 0.680 10.932 1.00 85.56 259 MET A CA 1
ATOM 2085 C C . MET A 1 259 ? -20.836 0.828 10.424 1.00 85.56 259 MET A C 1
ATOM 2087 O O . MET A 1 259 ? -20.253 -0.151 9.957 1.00 85.56 259 MET A O 1
ATOM 2091 N N . ILE A 1 260 ? -20.261 2.029 10.520 1.00 88.56 260 ILE A N 1
ATOM 2092 C CA . ILE A 1 260 ? -18.894 2.284 10.052 1.00 88.56 260 ILE A CA 1
ATOM 2093 C C . ILE A 1 260 ? -17.878 1.590 10.965 1.00 88.56 260 ILE A C 1
ATOM 2095 O O . ILE A 1 260 ? -16.992 0.909 10.451 1.00 88.56 260 ILE A O 1
ATOM 2099 N N . HIS A 1 261 ? -18.050 1.648 12.290 1.00 87.81 261 HIS A N 1
ATOM 2100 C CA . HIS A 1 261 ? -17.205 0.906 13.240 1.00 87.81 261 HIS A CA 1
ATOM 2101 C C . HIS A 1 261 ? -17.236 -0.598 12.970 1.00 87.81 261 HIS A C 1
ATOM 2103 O O . HIS A 1 261 ? -16.199 -1.254 12.929 1.00 87.81 261 HIS A O 1
ATOM 2109 N N . PHE A 1 262 ? -18.421 -1.146 12.701 1.00 86.62 262 PHE A N 1
ATOM 2110 C CA . PHE A 1 262 ? -18.584 -2.554 12.355 1.00 86.62 262 PHE A CA 1
ATOM 2111 C C . PHE A 1 262 ? -17.914 -2.914 11.028 1.00 86.62 262 PHE A C 1
ATOM 2113 O O . PHE A 1 262 ? -17.287 -3.968 10.900 1.00 86.62 262 PHE A O 1
ATOM 2120 N N . LYS A 1 263 ? -18.018 -2.035 10.027 1.00 88.94 263 LYS A N 1
ATOM 2121 C CA . LYS A 1 263 ? -17.326 -2.217 8.752 1.00 88.94 263 LYS A CA 1
ATOM 2122 C C . LYS A 1 263 ? -15.808 -2.147 8.929 1.00 88.94 263 LYS A C 1
ATOM 2124 O O . LYS A 1 263 ? -15.120 -2.937 8.286 1.00 88.94 263 LYS A O 1
ATOM 2129 N N . SER A 1 264 ? -15.308 -1.258 9.785 1.00 89.81 264 SER A N 1
ATOM 2130 C CA . SER A 1 264 ? -13.885 -1.140 10.121 1.00 89.81 264 SER A CA 1
ATOM 2131 C C . SER A 1 264 ? -13.370 -2.433 10.747 1.00 89.81 264 SER A C 1
ATOM 2133 O O . SER A 1 264 ? -12.422 -3.011 10.231 1.00 89.81 264 SER A O 1
ATOM 2135 N N . LEU A 1 265 ? -14.077 -2.955 11.754 1.00 88.06 265 LEU A N 1
ATOM 2136 C CA . LEU A 1 265 ? -13.754 -4.219 12.426 1.00 88.06 265 LEU A CA 1
ATOM 2137 C C . LEU A 1 265 ? -13.670 -5.396 11.437 1.00 88.06 265 LEU A C 1
ATOM 2139 O O . LEU A 1 265 ? -12.713 -6.161 11.428 1.00 88.06 265 LEU A O 1
ATOM 2143 N N . LYS A 1 266 ? -14.657 -5.520 10.538 1.00 87.81 266 LYS A N 1
ATOM 2144 C CA . LYS A 1 266 ? -14.660 -6.554 9.485 1.00 87.81 266 LYS A CA 1
ATOM 2145 C C . LYS A 1 266 ? -13.567 -6.364 8.428 1.00 87.81 266 LYS A C 1
ATOM 2147 O O . LYS A 1 266 ? -13.337 -7.271 7.632 1.00 87.81 266 LYS A O 1
ATOM 2152 N N . SER A 1 267 ? -12.969 -5.179 8.355 1.00 91.44 267 SER A N 1
ATOM 2153 C CA . SER A 1 267 ? -11.936 -4.843 7.375 1.00 91.44 267 SER A CA 1
ATOM 2154 C C . SER A 1 267 ? -10.525 -4.961 7.948 1.00 91.44 267 SER A C 1
ATOM 2156 O O . SER A 1 267 ? -9.579 -4.635 7.239 1.00 91.44 267 SER A O 1
ATOM 2158 N N . CYS A 1 268 ? -10.375 -5.441 9.186 1.00 91.19 268 CYS A N 1
ATOM 2159 C CA . CYS A 1 268 ? -9.072 -5.756 9.751 1.00 91.19 268 CYS A CA 1
ATOM 2160 C C . CYS A 1 268 ? -8.344 -6.834 8.935 1.00 91.19 268 CYS A C 1
ATOM 2162 O O . CYS A 1 268 ? -8.961 -7.682 8.273 1.00 91.19 268 CYS A O 1
ATOM 2164 N N . ILE A 1 269 ? -7.018 -6.745 8.974 1.00 93.44 269 ILE A N 1
ATOM 2165 C CA . ILE A 1 269 ? -6.110 -7.732 8.395 1.00 93.44 269 ILE A CA 1
ATOM 2166 C C . ILE A 1 269 ? -6.223 -9.055 9.158 1.00 93.44 269 ILE A C 1
ATOM 2168 O O . ILE A 1 269 ? -6.405 -9.059 10.379 1.00 93.44 269 ILE A O 1
ATOM 2172 N N . ASP A 1 270 ? -6.148 -10.173 8.440 1.00 92.38 270 ASP A N 1
ATOM 2173 C CA . ASP A 1 270 ? -6.229 -11.489 9.063 1.00 92.38 270 ASP A CA 1
ATOM 2174 C C . ASP A 1 270 ? -4.827 -11.937 9.531 1.00 92.38 270 ASP A C 1
ATOM 2176 O O . ASP A 1 270 ? -3.829 -11.726 8.834 1.00 92.38 270 ASP A O 1
ATOM 2180 N N . PRO A 1 271 ? -4.698 -12.554 10.719 1.00 93.50 271 PRO A N 1
ATOM 2181 C CA . PRO A 1 271 ? -3.413 -13.062 11.180 1.00 93.50 271 PRO A CA 1
ATOM 2182 C C . PRO A 1 271 ? -2.952 -14.228 10.297 1.00 93.50 271 PRO A C 1
ATOM 2184 O O . PRO A 1 271 ? -3.736 -15.102 9.927 1.00 93.50 271 PRO A O 1
ATOM 2187 N N . GLY A 1 272 ? -1.660 -14.261 9.987 1.00 92.75 272 GLY A N 1
ATOM 2188 C CA . GLY A 1 272 ? -1.048 -15.202 9.051 1.00 92.75 272 GLY A CA 1
ATOM 2189 C C . GLY A 1 272 ? -0.904 -14.657 7.629 1.00 92.75 272 GLY A C 1
ATOM 2190 O O . GLY A 1 272 ? -0.323 -15.331 6.781 1.00 92.75 272 GLY A O 1
ATOM 2191 N N . GLU A 1 273 ? -1.390 -13.446 7.353 1.00 93.50 273 GLU A N 1
ATOM 2192 C CA . GLU A 1 273 ? -1.268 -12.839 6.033 1.00 93.50 273 GLU A CA 1
ATOM 2193 C C . GLU A 1 273 ? 0.175 -12.404 5.730 1.00 93.50 273 GLU A C 1
ATOM 2195 O O . GLU A 1 273 ? 0.839 -11.742 6.536 1.00 93.50 273 GLU A O 1
ATOM 2200 N N . SER A 1 274 ? 0.670 -12.787 4.549 1.00 93.19 274 SER A N 1
ATOM 2201 C CA . SER A 1 274 ? 2.036 -12.523 4.086 1.00 93.19 274 SER A CA 1
ATOM 2202 C C . SER A 1 274 ? 2.168 -11.109 3.515 1.00 93.19 274 SER A C 1
ATOM 2204 O O . SER A 1 274 ? 2.299 -10.906 2.302 1.00 93.19 274 SER A O 1
ATOM 2206 N N . VAL A 1 275 ? 2.109 -10.117 4.398 1.00 93.44 275 VAL A N 1
ATOM 2207 C CA . VAL A 1 275 ? 2.112 -8.693 4.036 1.00 93.44 275 VAL A CA 1
ATOM 2208 C C . V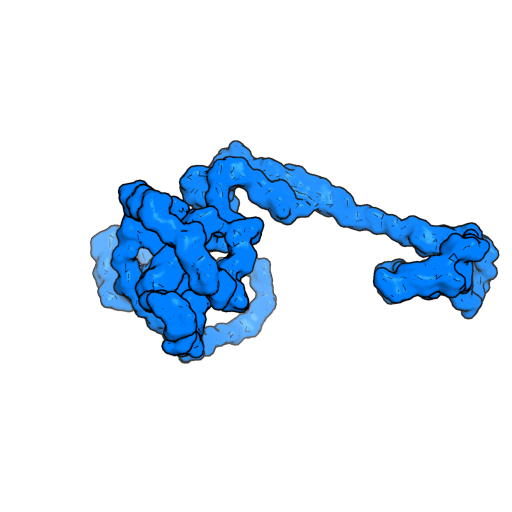AL A 1 275 ? 3.408 -8.228 3.379 1.00 93.44 275 VAL A C 1
ATOM 2210 O O . VAL A 1 275 ? 3.378 -7.298 2.577 1.00 93.44 275 VAL A O 1
ATOM 2213 N N . GLY A 1 276 ? 4.541 -8.879 3.654 1.00 92.00 276 GLY A N 1
ATOM 2214 C CA . GLY A 1 276 ? 5.802 -8.503 3.015 1.00 92.00 276 GLY A CA 1
ATOM 2215 C C . GLY A 1 276 ? 5.857 -8.837 1.528 1.00 92.00 276 GLY A C 1
ATOM 2216 O O . GLY A 1 276 ? 6.365 -8.040 0.746 1.00 92.00 276 GLY A O 1
ATOM 2217 N N . ILE A 1 277 ? 5.263 -9.961 1.116 1.00 92.12 277 ILE A N 1
ATOM 2218 C CA . ILE A 1 277 ? 5.161 -10.326 -0.305 1.00 92.12 277 ILE A CA 1
ATOM 2219 C C . ILE A 1 277 ? 4.189 -9.387 -1.025 1.00 92.12 277 ILE A C 1
ATOM 2221 O O . ILE A 1 277 ? 4.454 -8.991 -2.154 1.00 92.12 277 ILE A O 1
ATOM 2225 N N . LEU A 1 278 ? 3.090 -8.995 -0.372 1.00 90.75 278 LEU A N 1
ATOM 2226 C CA . LEU A 1 278 ? 2.141 -8.023 -0.927 1.00 90.75 278 LEU A CA 1
ATOM 2227 C C . LEU A 1 278 ? 2.757 -6.626 -1.103 1.00 90.75 278 LEU A C 1
ATOM 2229 O O . LEU A 1 278 ? 2.321 -5.870 -1.968 1.00 90.75 278 LEU A O 1
ATOM 2233 N N . ALA A 1 279 ? 3.754 -6.282 -0.285 1.00 89.88 279 ALA A N 1
ATOM 2234 C CA . ALA A 1 279 ? 4.452 -5.003 -0.350 1.00 89.88 279 ALA A CA 1
ATOM 2235 C C . ALA A 1 279 ? 5.592 -4.957 -1.390 1.00 89.88 279 ALA A C 1
ATOM 2237 O O . ALA A 1 279 ? 6.009 -3.858 -1.760 1.00 89.88 279 ALA A O 1
ATOM 2238 N N . ALA A 1 280 ? 6.112 -6.112 -1.823 1.00 85.94 280 ALA A N 1
ATOM 2239 C CA . ALA A 1 280 ? 7.283 -6.248 -2.700 1.00 85.94 280 ALA A CA 1
ATOM 2240 C C . ALA A 1 280 ? 6.963 -6.169 -4.204 1.00 85.94 280 ALA A C 1
ATOM 2242 O O . ALA A 1 280 ? 7.773 -5.546 -4.933 1.00 85.94 280 ALA A O 1
#

Secondary structure (DSSP, 8-state):
-HHHHHHHHT--EE--BTTBPPPPPTTS-SSTTSPTT---TTTTTEE---TTT---HHHHHHHH-----HHHHHHHHHHHHTT-EE-TTS-EE-TTS-EEESSGGGT-B-TTTGGGGSGGGHHHHHHTHHHH--HHHHHHHHHHSEEP--HHHHHHHHHHHHHHTTS----------S-----HHHHHHHHHHHHS-HHHHHHHGGGS--PPPPHHHHS-TTTEET---HHHHHHHHHHHHH-TTGGGTT--HHHHHHHHHHHHHHTBPPTT--HHHHH-